Protein AF-A0A418CBI0-F1 (afdb_monomer_lite)

pLDDT: mean 93.04, std 8.01, range [51.38, 98.81]

Secondary stru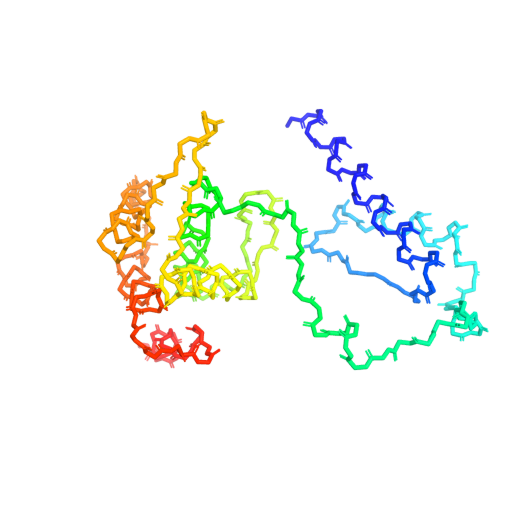cture (DSSP, 8-state):
-HHHHHHHHHHHHHHHHHHHHHT-S----SSGGGHHHHHHHHHHH--SS--TT---------HHHHHPPP-S---BHHHHHHHHHHHHHHHHHHHTT---EEETTEEE-HHHHHHHHHHHHHHHHTT-EEE-TTS-EEE--HHHHHHHHHHHHHHHTT-SS---HHHHHHHHHHHHH-SSPPS-THHHHGGGTS---

Radius of gyration: 20.28 Å; chains: 1; bounding box: 45×48×50 Å

Organism: Aphanomyces astaci (NCBI:txid112090)

InterPro domains:
  IPR001465 Malate synthase, TIM barrel domain [PF01274] (1-68)
  IPR006252 Malate synthase A [PTHR42902] (2-195)
  IPR011076 Malate synthase superfamily [SSF51645] (9-193)
  IPR044856 Malate synthase, C-terminal superfamily [G3DSA:1.20.1220.12] (74-194)
  IPR046363 Malate synthase, N-terminal and TIM-barrel domains [G3DSA:3.20.20.360] (1-72)
  IPR048355 Malate synthase, C-terminal domain [PF20659] (75-193)

Foldseek 3Di:
DVVVVVVVLVVLLVVLLVCLLQFFFADDDPDPVCVVSSCVNCVVRPVDNGRPVPDGPPDDDDPVNVVDDDPDDAAAPVLLLVLLLQLLVCLFCVLVVHQWDQDPNDTDGQVSNVVSLVVLQVLQLVQHWHAYPVGDTDTRYLVVSLVSLVVSLVVPVPDPDDIDSVVSSVLSSCCNDPPDHDPGSVVVSVVSPVDDD

Sequence (197 aa):
DPALNDRVMAAVREDKLREVRAGHDGTWVAHPGLVSVAMDVFDAHMPTPHQIAKKGEDVSVQGEDLLKVPTGGRITVQGLEENVDVALVYTEAWLRGIGCIPLHNKMEDAATAEISRSQVWQWLHHGRSAEYEHGEKKAITKPWVLEILDAAVARHVTTTSPHKFELAAEIVGKSLTSDSFEDFLTLPCYPHITSFA

Structure (mmCIF, N/CA/C/O backbone):
data_AF-A0A418CBI0-F1
#
_entry.id   AF-A0A418CBI0-F1
#
loop_
_atom_site.group_PDB
_atom_site.id
_atom_site.type_symbol
_atom_site.label_atom_id
_atom_site.label_alt_id
_atom_site.label_comp_id
_atom_site.label_asym_id
_atom_site.label_entity_id
_atom_site.label_seq_id
_atom_site.pdbx_PDB_ins_code
_atom_site.Cartn_x
_atom_site.Cartn_y
_atom_site.Cartn_z
_atom_site.occupancy
_atom_site.B_iso_or_equiv
_atom_site.auth_seq_id
_atom_site.auth_comp_id
_atom_site.auth_asym_id
_atom_site.auth_atom_id
_atom_site.pdbx_PDB_model_num
ATOM 1 N N . ASP A 1 1 ? 21.184 5.907 8.163 1.00 75.94 1 ASP A N 1
ATOM 2 C CA . ASP A 1 1 ? 21.989 4.725 8.520 1.00 75.94 1 ASP A CA 1
ATOM 3 C C . ASP A 1 1 ? 22.623 4.168 7.243 1.00 75.94 1 ASP A C 1
ATOM 5 O O . ASP A 1 1 ? 21.869 3.816 6.338 1.00 75.94 1 ASP A O 1
ATOM 9 N N . PRO A 1 2 ? 23.965 4.146 7.127 1.00 81.31 2 PRO A N 1
ATOM 10 C CA . PRO A 1 2 ? 24.667 3.620 5.953 1.00 81.31 2 PRO A CA 1
ATOM 11 C C . PRO A 1 2 ? 24.331 2.158 5.629 1.00 81.31 2 PRO A C 1
ATOM 13 O O . PRO A 1 2 ? 24.096 1.837 4.470 1.00 81.31 2 PRO A O 1
ATOM 16 N N . ALA A 1 3 ? 24.220 1.286 6.637 1.00 84.06 3 ALA A N 1
ATOM 17 C CA . ALA A 1 3 ? 23.971 -0.139 6.414 1.00 84.06 3 ALA A CA 1
ATOM 18 C C . ALA A 1 3 ? 22.546 -0.398 5.903 1.00 84.06 3 ALA A C 1
ATOM 20 O O . ALA A 1 3 ? 22.327 -1.257 5.047 1.00 84.06 3 ALA A O 1
ATOM 21 N N . LEU A 1 4 ? 21.571 0.366 6.406 1.00 79.81 4 LEU A N 1
ATOM 22 C CA . LEU A 1 4 ? 20.203 0.346 5.889 1.00 79.81 4 LEU A CA 1
ATOM 23 C C . LEU A 1 4 ? 20.157 0.834 4.437 1.00 79.81 4 LEU A C 1
ATOM 25 O O . LEU A 1 4 ? 19.523 0.198 3.598 1.00 79.81 4 LEU A O 1
ATOM 29 N N . ASN A 1 5 ? 20.861 1.928 4.136 1.00 81.50 5 ASN A N 1
ATOM 30 C CA . ASN A 1 5 ? 20.925 2.473 2.785 1.00 81.50 5 ASN A CA 1
ATOM 31 C C . ASN A 1 5 ? 21.539 1.467 1.802 1.00 81.50 5 ASN A C 1
ATOM 33 O O . ASN A 1 5 ? 20.967 1.230 0.744 1.00 81.50 5 ASN A O 1
ATOM 37 N N . ASP A 1 6 ? 22.639 0.810 2.168 1.00 86.12 6 ASP A N 1
ATOM 38 C CA . ASP A 1 6 ? 23.288 -0.184 1.308 1.00 86.12 6 ASP A CA 1
ATOM 39 C C . ASP A 1 6 ? 22.377 -1.381 1.013 1.00 86.12 6 ASP A C 1
ATOM 41 O O . ASP A 1 6 ? 22.300 -1.831 -0.131 1.00 86.12 6 ASP A O 1
ATOM 45 N N . ARG A 1 7 ? 21.624 -1.861 2.014 1.00 85.62 7 ARG A N 1
ATOM 46 C CA . ARG A 1 7 ? 20.634 -2.937 1.828 1.00 85.62 7 ARG A CA 1
ATOM 47 C C . ARG A 1 7 ? 19.507 -2.528 0.884 1.00 85.62 7 ARG A C 1
ATOM 49 O O . ARG A 1 7 ? 19.175 -3.291 -0.018 1.00 85.62 7 ARG A O 1
ATOM 56 N N . VAL A 1 8 ? 18.945 -1.330 1.063 1.00 85.12 8 VAL A N 1
ATOM 57 C CA . VAL A 1 8 ? 17.892 -0.802 0.179 1.00 85.12 8 VAL A CA 1
ATOM 58 C C . VAL A 1 8 ? 18.422 -0.663 -1.247 1.00 85.12 8 VAL A C 1
ATOM 60 O O . VAL A 1 8 ? 17.785 -1.120 -2.191 1.00 85.12 8 VAL A O 1
ATOM 63 N N . MET A 1 9 ? 19.621 -0.105 -1.415 1.00 88.00 9 MET A N 1
ATOM 64 C CA . MET A 1 9 ? 20.235 0.071 -2.731 1.00 88.00 9 MET A CA 1
ATOM 65 C C . MET A 1 9 ? 20.577 -1.264 -3.403 1.00 88.00 9 MET A C 1
ATOM 67 O O . MET A 1 9 ? 20.501 -1.368 -4.626 1.00 88.00 9 MET A O 1
ATOM 71 N N . ALA A 1 10 ? 20.960 -2.290 -2.640 1.00 90.81 10 ALA A N 1
ATOM 72 C CA . ALA A 1 10 ? 21.163 -3.638 -3.166 1.00 90.81 10 ALA A CA 1
ATOM 73 C C . ALA A 1 10 ? 19.846 -4.257 -3.659 1.00 90.81 10 ALA A C 1
ATOM 75 O O . ALA A 1 10 ? 19.805 -4.753 -4.784 1.00 90.81 10 ALA A O 1
ATOM 76 N N . ALA A 1 11 ? 18.769 -4.152 -2.873 1.00 89.44 11 ALA A N 1
ATOM 77 C CA . ALA A 1 11 ? 17.447 -4.641 -3.265 1.00 89.44 11 ALA A CA 1
ATOM 78 C C . ALA A 1 11 ?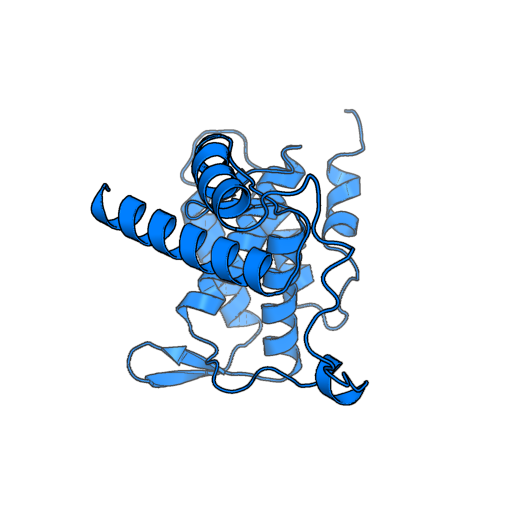 16.929 -3.940 -4.533 1.00 89.44 11 ALA A C 1
ATOM 80 O O . ALA A 1 11 ? 16.500 -4.604 -5.473 1.00 89.44 11 ALA A O 1
ATOM 81 N N . VAL A 1 12 ? 17.071 -2.609 -4.616 1.00 92.25 12 VAL A N 1
ATOM 82 C CA . VAL A 1 12 ? 16.703 -1.839 -5.818 1.00 92.25 12 VAL A CA 1
ATOM 83 C C . VAL A 1 12 ? 17.460 -2.345 -7.046 1.00 92.25 12 VAL A C 1
ATOM 85 O O . VAL A 1 12 ? 16.843 -2.579 -8.083 1.00 92.25 12 VAL A O 1
ATOM 88 N N . ARG A 1 13 ? 18.783 -2.549 -6.948 1.00 94.88 13 ARG A N 1
ATOM 89 C CA . ARG A 1 13 ? 19.584 -3.083 -8.065 1.00 94.88 13 ARG A CA 1
ATOM 90 C C . ARG A 1 13 ? 19.114 -4.463 -8.501 1.00 94.88 13 ARG A C 1
ATOM 92 O O . ARG A 1 13 ? 19.032 -4.711 -9.699 1.00 94.88 13 ARG A O 1
ATOM 99 N N . GLU A 1 14 ? 18.825 -5.347 -7.551 1.00 96.06 14 GLU A N 1
ATOM 100 C CA . GLU A 1 14 ? 18.358 -6.700 -7.848 1.00 96.06 14 GLU A CA 1
ATOM 101 C C . GLU A 1 14 ? 17.014 -6.687 -8.587 1.00 96.06 14 GLU A C 1
ATOM 103 O O . GLU A 1 14 ? 16.867 -7.376 -9.598 1.00 96.06 14 GLU A O 1
ATOM 108 N N . ASP A 1 15 ? 16.064 -5.861 -8.145 1.00 95.94 15 ASP A N 1
ATOM 109 C CA . ASP A 1 15 ? 14.765 -5.737 -8.808 1.00 95.94 15 ASP A CA 1
ATOM 110 C C . ASP A 1 15 ? 14.907 -5.147 -10.218 1.00 95.94 15 ASP A C 1
ATOM 112 O O . ASP A 1 15 ? 14.370 -5.711 -11.173 1.00 95.94 15 ASP A O 1
ATOM 116 N N . LYS A 1 16 ? 15.716 -4.091 -10.398 1.00 97.12 16 LYS A N 1
ATOM 117 C CA . LYS A 1 16 ? 15.962 -3.504 -11.732 1.00 97.12 16 LYS A CA 1
ATOM 118 C C . LYS A 1 16 ? 16.646 -4.499 -12.668 1.00 97.12 16 LYS A C 1
ATOM 120 O O . LYS A 1 16 ? 16.329 -4.570 -13.854 1.00 97.12 16 LYS A O 1
ATOM 125 N N . LEU A 1 17 ? 17.556 -5.310 -12.127 1.00 97.06 17 LEU A N 1
ATOM 126 C CA . LEU A 1 17 ? 18.232 -6.365 -12.872 1.00 97.06 17 LEU A CA 1
ATOM 127 C C . LEU A 1 17 ? 17.254 -7.465 -13.299 1.00 97.06 17 LEU A C 1
ATOM 129 O O . LEU A 1 17 ? 17.362 -7.990 -14.409 1.00 97.06 17 LEU A O 1
ATOM 133 N N . ARG A 1 18 ? 16.296 -7.815 -12.434 1.00 96.12 18 ARG A N 1
ATOM 134 C CA . ARG A 1 18 ? 15.227 -8.768 -12.753 1.00 96.12 18 ARG A CA 1
ATOM 135 C C . ARG A 1 18 ? 14.364 -8.246 -13.901 1.00 96.12 18 ARG A C 1
ATOM 137 O O . ARG A 1 18 ? 14.140 -8.982 -14.857 1.00 96.12 18 ARG A O 1
ATOM 144 N N . GLU A 1 19 ? 13.961 -6.978 -13.849 1.00 96.00 19 GLU A N 1
ATOM 145 C CA . GLU A 1 19 ? 13.145 -6.326 -14.881 1.00 96.00 19 GLU A CA 1
ATOM 146 C C . GLU A 1 19 ? 13.845 -6.290 -16.251 1.00 96.00 19 GLU A C 1
ATOM 148 O O . GLU A 1 19 ? 13.307 -6.781 -17.248 1.00 96.00 19 GLU A O 1
ATOM 153 N N . VAL A 1 20 ? 15.076 -5.769 -16.322 1.00 95.81 20 VAL A N 1
ATOM 154 C CA . VAL A 1 20 ? 15.802 -5.668 -17.602 1.00 95.81 20 VAL A CA 1
ATOM 155 C C . VAL A 1 20 ? 16.093 -7.052 -18.195 1.00 95.81 20 VAL A C 1
ATOM 157 O O . VAL A 1 20 ? 16.020 -7.250 -19.410 1.00 95.81 20 VAL A O 1
ATOM 160 N N . ARG A 1 21 ? 16.351 -8.062 -17.352 1.00 93.38 21 ARG A N 1
ATOM 161 C CA . ARG A 1 21 ? 16.522 -9.451 -17.806 1.00 93.38 21 ARG A CA 1
ATOM 162 C C . ARG A 1 21 ? 15.222 -10.054 -18.321 1.00 93.38 21 ARG A C 1
ATOM 164 O O . ARG A 1 21 ? 15.281 -10.736 -19.343 1.00 93.38 21 ARG A O 1
ATOM 171 N N . ALA A 1 22 ? 14.091 -9.748 -17.689 1.00 91.88 22 ALA A N 1
ATOM 172 C CA . ALA A 1 22 ? 12.766 -10.181 -18.129 1.00 91.88 22 ALA A CA 1
ATOM 173 C C . ALA A 1 22 ? 12.327 -9.549 -19.462 1.00 91.88 22 ALA A C 1
ATOM 175 O O . ALA A 1 22 ? 11.457 -10.097 -20.131 1.00 91.88 22 ALA A O 1
ATOM 176 N N . GLY A 1 23 ? 12.960 -8.450 -19.888 1.00 92.75 23 GLY A N 1
ATOM 177 C CA . GLY A 1 23 ? 12.692 -7.822 -21.184 1.00 92.75 23 GLY A CA 1
ATOM 178 C C . GLY A 1 23 ? 12.035 -6.445 -21.110 1.00 92.75 23 GLY A C 1
ATOM 179 O O . GLY A 1 23 ? 11.602 -5.944 -22.139 1.00 92.75 23 GLY A O 1
ATOM 180 N N . HIS A 1 24 ? 11.954 -5.819 -19.933 1.00 95.25 24 HIS A N 1
ATOM 181 C CA . HIS A 1 24 ? 11.384 -4.475 -19.803 1.00 95.25 24 HIS A CA 1
ATOM 182 C C . HIS A 1 24 ? 12.264 -3.403 -20.462 1.00 95.25 24 HIS A C 1
ATOM 184 O O . HIS A 1 24 ? 13.457 -3.333 -20.192 1.00 95.25 24 HIS A O 1
ATOM 190 N N . ASP A 1 25 ? 11.686 -2.516 -21.274 1.00 96.44 25 ASP A N 1
ATOM 191 C CA . ASP A 1 25 ? 12.422 -1.448 -21.980 1.00 96.44 25 ASP A CA 1
ATOM 192 C C . ASP A 1 25 ? 12.851 -0.268 -21.085 1.00 96.44 25 ASP A C 1
ATOM 194 O O . ASP A 1 25 ? 13.553 0.639 -21.525 1.00 96.44 25 ASP A O 1
ATOM 198 N N . GLY A 1 26 ? 12.408 -0.252 -19.831 1.00 96.56 26 GLY A N 1
ATOM 199 C CA . GLY A 1 26 ? 12.710 0.787 -18.855 1.00 96.56 26 GLY A CA 1
ATOM 200 C C . GLY A 1 26 ? 12.139 0.441 -17.483 1.00 96.56 26 GLY A C 1
ATOM 201 O O . GLY A 1 26 ? 11.511 -0.603 -17.305 1.00 96.56 26 GLY A O 1
ATOM 202 N N . THR A 1 27 ? 12.343 1.330 -16.512 1.00 97.75 27 THR A N 1
ATOM 203 C CA . THR A 1 27 ? 11.861 1.159 -15.135 1.00 97.75 27 THR A CA 1
ATOM 204 C C . THR A 1 27 ? 11.501 2.494 -14.487 1.00 97.75 27 THR A C 1
ATOM 206 O O . THR A 1 27 ? 11.904 3.556 -14.963 1.00 97.75 27 THR A O 1
ATOM 209 N N . TRP A 1 28 ? 10.748 2.452 -13.387 1.00 96.94 28 TRP A N 1
ATOM 210 C CA . TRP A 1 28 ? 10.370 3.628 -12.602 1.00 96.94 28 TRP A CA 1
ATOM 211 C C . TRP A 1 28 ? 11.192 3.773 -11.320 1.00 96.94 28 TRP A C 1
ATOM 213 O O . TRP A 1 28 ? 11.570 2.794 -10.666 1.00 96.94 28 TRP A O 1
ATOM 223 N N . VAL A 1 29 ? 11.419 5.031 -10.938 1.00 93.94 29 VAL A N 1
ATOM 224 C CA . VAL A 1 29 ? 11.971 5.445 -9.645 1.00 93.94 29 VAL A CA 1
ATOM 225 C C . VAL A 1 29 ? 11.165 6.623 -9.103 1.00 93.94 29 VAL A C 1
ATOM 227 O O . VAL A 1 29 ? 10.757 7.495 -9.865 1.00 93.94 29 VAL A O 1
ATOM 230 N N . ALA A 1 30 ? 10.963 6.669 -7.786 1.00 89.25 30 ALA A N 1
ATOM 231 C CA . ALA A 1 30 ? 10.194 7.730 -7.125 1.00 89.25 30 ALA A CA 1
ATOM 232 C C . ALA A 1 30 ? 11.072 8.828 -6.486 1.00 89.25 30 ALA A C 1
ATOM 234 O O . ALA A 1 30 ? 10.559 9.798 -5.936 1.00 89.25 30 ALA A O 1
ATOM 235 N N . HIS A 1 31 ? 12.403 8.685 -6.542 1.00 88.62 31 HIS A N 1
ATOM 236 C CA . HIS A 1 31 ? 13.351 9.648 -5.981 1.00 88.62 31 HIS A CA 1
ATOM 237 C C . HIS A 1 31 ? 14.558 9.844 -6.918 1.00 88.62 31 HIS A C 1
ATOM 239 O O . HIS A 1 31 ? 15.128 8.845 -7.369 1.00 88.62 31 HIS A O 1
ATOM 245 N N . PRO A 1 32 ? 15.022 11.089 -7.168 1.00 90.31 32 PRO A N 1
ATOM 246 C CA . PRO A 1 32 ? 16.151 11.362 -8.067 1.00 90.31 32 PRO A CA 1
ATOM 247 C C . PRO A 1 32 ? 17.439 10.607 -7.714 1.00 90.31 32 PRO A C 1
ATOM 249 O O . PRO A 1 32 ? 18.184 10.193 -8.596 1.00 90.31 32 PRO A O 1
ATOM 252 N N . GLY A 1 33 ? 17.680 10.363 -6.423 1.00 89.00 33 GLY A N 1
ATOM 253 C CA . GLY A 1 33 ? 18.845 9.608 -5.945 1.00 89.00 33 GLY A CA 1
ATOM 254 C C . GLY A 1 33 ? 18.893 8.135 -6.380 1.00 89.00 33 GLY A C 1
ATOM 255 O O . GLY A 1 33 ? 19.926 7.501 -6.209 1.00 89.00 33 GLY A O 1
ATOM 256 N N . LEU A 1 34 ? 17.807 7.591 -6.941 1.00 91.75 34 LEU A N 1
ATOM 257 C CA . LEU A 1 34 ? 17.761 6.228 -7.482 1.00 91.75 34 LEU A CA 1
ATOM 258 C C . LEU A 1 34 ? 17.979 6.180 -9.002 1.00 91.75 34 LEU A C 1
ATOM 260 O O . LEU A 1 34 ? 18.104 5.090 -9.557 1.00 91.75 34 LEU A O 1
ATOM 264 N N . VAL A 1 35 ? 18.037 7.336 -9.679 1.00 95.56 35 VAL A N 1
ATOM 265 C CA . VAL A 1 35 ? 18.165 7.408 -11.143 1.00 95.56 35 VAL A CA 1
ATOM 266 C C . VAL A 1 35 ? 19.463 6.764 -11.612 1.00 95.56 35 VAL A C 1
ATOM 268 O O . VAL A 1 35 ? 19.414 5.910 -12.488 1.00 95.56 35 VAL A O 1
ATOM 271 N N . SER A 1 36 ? 20.605 7.115 -11.012 1.00 95.88 36 SER A N 1
ATOM 272 C CA . SER A 1 36 ? 21.900 6.536 -11.401 1.00 95.88 36 SER A CA 1
ATOM 273 C C . SER A 1 36 ? 21.923 5.022 -11.216 1.00 95.88 36 SER A C 1
ATOM 275 O O . SER A 1 36 ? 22.365 4.307 -12.099 1.00 95.88 36 SER A O 1
ATOM 277 N N . VAL A 1 37 ? 21.358 4.519 -10.116 1.00 94.50 37 VAL A N 1
ATOM 278 C CA . VAL A 1 37 ? 21.287 3.080 -9.836 1.00 94.50 37 VAL A CA 1
ATOM 279 C C . VAL A 1 37 ? 20.474 2.335 -10.897 1.00 94.50 37 VAL A C 1
ATOM 281 O O . VAL A 1 37 ? 20.888 1.269 -11.345 1.00 94.50 37 VAL A O 1
ATOM 284 N N . ALA A 1 38 ? 19.322 2.879 -11.295 1.00 96.62 38 ALA A N 1
ATOM 285 C CA . ALA A 1 38 ? 18.501 2.291 -12.348 1.00 96.62 38 ALA A CA 1
ATOM 286 C C . ALA A 1 38 ? 19.189 2.381 -13.721 1.00 96.62 38 ALA A C 1
ATOM 288 O O . ALA A 1 38 ? 19.225 1.387 -14.444 1.00 96.62 38 ALA A O 1
ATOM 289 N N . MET A 1 39 ? 19.774 3.539 -14.044 1.00 97.12 39 MET A N 1
ATOM 290 C CA . MET A 1 39 ? 20.520 3.768 -15.284 1.00 97.12 39 MET A CA 1
ATOM 291 C C . MET A 1 39 ? 21.698 2.806 -15.424 1.00 97.12 39 MET A C 1
ATOM 293 O O . MET A 1 39 ? 21.776 2.120 -16.432 1.00 97.12 39 MET A O 1
ATOM 297 N N . ASP A 1 40 ? 22.543 2.668 -14.398 1.00 97.12 40 ASP A N 1
ATOM 298 C CA . ASP A 1 40 ? 23.712 1.779 -14.423 1.00 97.12 40 ASP A CA 1
ATOM 299 C C . ASP A 1 40 ? 23.320 0.329 -14.763 1.00 97.12 40 ASP A C 1
ATOM 301 O O . ASP A 1 40 ? 24.014 -0.362 -15.509 1.00 97.12 40 ASP A O 1
ATOM 305 N N . VAL A 1 41 ? 22.188 -0.145 -14.225 1.00 97.81 41 VAL A N 1
ATOM 306 C CA . VAL A 1 41 ? 21.676 -1.498 -14.485 1.00 97.81 41 VAL A CA 1
ATOM 307 C C . VAL A 1 41 ? 21.139 -1.627 -15.912 1.00 97.81 41 VAL A C 1
ATOM 309 O O . VAL A 1 41 ? 21.429 -2.619 -16.584 1.00 97.81 41 VAL A O 1
ATOM 312 N N . PHE A 1 42 ? 20.362 -0.652 -16.387 1.00 97.81 42 PHE A N 1
ATOM 313 C CA . PHE A 1 42 ? 19.779 -0.701 -17.727 1.00 97.81 42 PHE A CA 1
ATOM 314 C C . PHE A 1 42 ? 20.828 -0.473 -18.822 1.00 97.81 42 PHE A C 1
ATOM 316 O O . PHE A 1 42 ? 20.849 -1.245 -19.772 1.00 97.81 42 PHE A O 1
ATOM 323 N N . ASP A 1 43 ? 21.766 0.460 -18.659 1.00 97.44 43 ASP A N 1
ATOM 324 C CA . ASP A 1 43 ? 22.868 0.687 -19.606 1.00 97.44 43 ASP A CA 1
ATOM 325 C C . ASP A 1 43 ? 23.748 -0.565 -19.762 1.00 97.44 43 ASP A C 1
ATOM 327 O O . ASP A 1 43 ? 24.181 -0.904 -20.865 1.00 97.44 43 ASP A O 1
ATOM 331 N N . ALA A 1 44 ? 23.980 -1.300 -18.668 1.00 97.31 44 ALA A N 1
ATOM 332 C CA . ALA A 1 44 ? 24.779 -2.524 -18.689 1.00 97.31 44 ALA A CA 1
ATOM 333 C C . ALA A 1 44 ? 24.073 -3.715 -19.365 1.00 97.31 44 ALA A C 1
ATOM 335 O O . ALA A 1 44 ? 24.741 -4.603 -19.901 1.00 97.31 44 ALA A O 1
ATOM 336 N N . HIS A 1 45 ? 22.738 -3.775 -19.316 1.00 96.44 45 HIS A N 1
ATOM 337 C CA . HIS A 1 45 ? 21.965 -4.958 -19.720 1.00 96.44 45 HIS A CA 1
ATOM 338 C C . HIS A 1 45 ? 21.002 -4.732 -20.898 1.00 96.44 45 HIS A C 1
ATOM 340 O O . HIS A 1 45 ? 20.480 -5.707 -21.442 1.00 96.44 45 HIS A O 1
ATOM 346 N N . MET A 1 46 ? 20.809 -3.486 -21.331 1.00 96.25 46 MET A N 1
ATOM 347 C CA . MET A 1 46 ? 19.994 -3.062 -22.470 1.00 96.25 46 MET A CA 1
ATOM 348 C C . MET A 1 46 ? 20.797 -2.059 -23.328 1.00 96.25 46 MET A C 1
ATOM 350 O O . MET A 1 46 ? 20.555 -0.858 -23.276 1.00 96.25 46 MET A O 1
ATOM 354 N N . PRO A 1 47 ? 21.770 -2.527 -24.136 1.00 94.75 47 PRO A N 1
ATOM 355 C CA . PRO A 1 47 ? 22.668 -1.651 -24.904 1.00 94.75 47 PRO A CA 1
ATOM 356 C C . PRO A 1 47 ? 21.989 -0.950 -26.093 1.00 94.75 47 PRO A C 1
ATOM 358 O O . PRO A 1 47 ? 22.581 -0.092 -26.747 1.00 94.75 47 PRO A O 1
ATOM 361 N N . THR A 1 48 ? 20.770 -1.358 -26.431 1.00 95.56 48 THR A N 1
ATOM 362 C CA . THR A 1 48 ? 19.929 -0.740 -27.456 1.00 95.56 48 THR A CA 1
ATOM 363 C C . THR A 1 48 ? 18.970 0.267 -26.811 1.00 95.56 48 THR A C 1
ATOM 365 O O . THR A 1 48 ? 18.676 0.139 -25.628 1.00 95.56 48 THR A O 1
ATOM 368 N N . PRO A 1 49 ? 18.400 1.230 -27.563 1.00 96.50 49 PRO A N 1
ATOM 369 C CA . PRO A 1 49 ? 17.465 2.219 -27.000 1.00 96.50 49 PRO A CA 1
ATOM 370 C C . PRO A 1 49 ? 16.236 1.621 -26.295 1.00 96.50 49 PRO A C 1
ATOM 372 O O . PRO A 1 49 ? 15.596 2.287 -25.491 1.00 96.50 49 PRO A O 1
ATOM 375 N N . HIS A 1 50 ? 15.893 0.384 -26.648 1.00 96.06 50 HIS A N 1
ATOM 376 C CA . HIS A 1 50 ? 14.854 -0.450 -26.056 1.00 96.06 50 HIS A CA 1
ATOM 377 C C . HIS A 1 50 ? 15.146 -1.917 -26.424 1.00 96.06 50 HIS A C 1
ATOM 379 O O . HIS A 1 50 ? 15.944 -2.185 -27.331 1.00 96.06 50 HIS A O 1
ATOM 385 N N . GLN A 1 51 ? 14.478 -2.879 -25.796 1.00 94.50 51 GLN A N 1
ATOM 386 C CA . GLN A 1 51 ? 14.595 -4.314 -26.067 1.00 94.50 51 GLN A CA 1
ATOM 387 C C . GLN A 1 51 ? 13.312 -4.960 -26.622 1.00 94.50 51 GLN A C 1
ATOM 389 O O . GLN A 1 51 ? 13.222 -6.176 -26.636 1.00 94.50 51 GLN A O 1
ATOM 394 N N . ILE A 1 52 ? 12.388 -4.193 -27.214 1.00 93.56 52 ILE A N 1
ATOM 395 C CA . ILE A 1 52 ? 11.199 -4.685 -27.962 1.00 93.56 52 ILE A CA 1
ATOM 396 C C . ILE A 1 52 ? 11.474 -5.900 -28.883 1.00 93.56 52 ILE A C 1
ATOM 398 O O . ILE A 1 52 ? 10.625 -6.776 -29.040 1.00 93.56 52 ILE A O 1
ATOM 402 N N . ALA A 1 53 ? 12.652 -5.973 -29.521 1.00 89.88 53 ALA A N 1
ATOM 403 C CA . ALA A 1 53 ? 13.020 -7.095 -30.395 1.00 89.88 53 ALA A CA 1
ATOM 404 C C . ALA A 1 53 ? 13.330 -8.400 -29.634 1.00 89.88 53 ALA A C 1
ATOM 406 O O . ALA A 1 53 ? 13.256 -9.488 -30.213 1.00 89.88 53 ALA A O 1
ATOM 407 N N . LYS A 1 54 ? 13.672 -8.301 -28.346 1.00 84.50 54 LYS A N 1
ATOM 408 C CA . LYS A 1 54 ? 13.834 -9.425 -27.429 1.00 84.50 54 LYS A CA 1
ATOM 409 C C . LYS A 1 54 ? 12.448 -9.962 -27.104 1.00 84.50 54 LYS A C 1
ATOM 411 O O . LYS A 1 54 ? 11.781 -9.540 -26.165 1.00 84.50 54 LYS A O 1
ATOM 416 N N . LYS A 1 55 ? 12.016 -10.923 -27.909 1.00 72.38 55 LYS A N 1
ATOM 417 C CA . LYS A 1 55 ? 10.893 -11.778 -27.545 1.00 72.38 55 LYS A CA 1
ATOM 418 C C . LYS A 1 55 ? 11.333 -12.542 -26.297 1.00 72.38 55 LYS A C 1
ATOM 420 O O . LYS A 1 55 ? 12.411 -13.136 -26.312 1.00 72.38 55 LYS A O 1
ATOM 425 N N . GLY A 1 56 ? 10.568 -12.428 -25.212 1.00 69.69 56 GLY A N 1
ATOM 426 C CA . GLY A 1 56 ? 10.828 -13.176 -23.984 1.00 69.69 56 GLY A CA 1
ATOM 427 C C . GLY A 1 56 ? 10.869 -14.683 -24.245 1.00 69.69 56 GLY A C 1
ATOM 428 O O . GLY A 1 56 ? 10.650 -15.145 -25.369 1.00 69.69 56 GLY A O 1
ATOM 429 N N . GLU A 1 57 ? 11.136 -15.462 -23.201 1.00 73.81 57 GLU A N 1
ATOM 430 C CA . GLU A 1 57 ? 10.885 -16.902 -23.277 1.00 73.81 57 GLU A CA 1
ATOM 431 C C . GLU A 1 57 ? 9.438 -17.141 -23.735 1.00 73.81 57 GLU A C 1
ATOM 433 O O . GLU A 1 57 ? 8.556 -16.319 -23.471 1.00 73.81 57 GLU A O 1
ATOM 438 N N . ASP A 1 58 ? 9.200 -18.237 -24.458 1.00 72.38 58 ASP A N 1
ATOM 439 C CA . ASP A 1 58 ? 7.865 -18.608 -24.936 1.00 72.38 58 ASP A CA 1
ATOM 440 C C . ASP A 1 58 ? 7.026 -19.091 -23.739 1.00 72.38 58 ASP A C 1
ATOM 442 O O . ASP A 1 58 ? 6.829 -20.283 -23.504 1.00 72.38 58 ASP A O 1
ATOM 446 N N . VAL A 1 59 ? 6.642 -18.141 -22.883 1.00 82.00 59 VAL A N 1
ATOM 447 C CA . VAL A 1 59 ? 5.866 -18.375 -21.671 1.00 82.00 59 VAL A CA 1
ATOM 448 C C . VAL A 1 59 ? 4.397 -18.304 -22.053 1.00 82.00 59 VAL A C 1
ATOM 450 O O . VAL A 1 59 ? 3.863 -17.246 -22.386 1.00 82.00 59 VAL A O 1
ATOM 453 N N . SER A 1 60 ? 3.723 -19.447 -21.985 1.00 88.81 60 SER A N 1
ATOM 454 C CA . SER A 1 60 ? 2.277 -19.513 -22.162 1.00 88.81 60 SER A CA 1
ATOM 455 C C . SER A 1 60 ? 1.588 -19.133 -20.852 1.00 88.81 60 SER A C 1
ATOM 457 O O . SER A 1 60 ? 1.379 -19.983 -19.994 1.00 88.81 60 SER A O 1
ATOM 459 N N . VAL A 1 61 ? 1.269 -17.847 -20.686 1.00 92.00 61 VAL A N 1
ATOM 460 C CA . VAL A 1 61 ? 0.510 -17.348 -19.528 1.00 92.00 61 VAL A CA 1
ATOM 461 C C . VAL A 1 61 ? -0.978 -17.610 -19.746 1.00 92.00 61 VAL A C 1
ATOM 463 O O . VAL A 1 61 ? -1.561 -17.135 -20.722 1.00 92.00 61 VAL A O 1
ATOM 466 N N . GLN A 1 62 ? -1.597 -18.353 -18.834 1.00 94.50 62 GLN A N 1
ATOM 467 C CA . GLN A 1 62 ? -3.024 -18.657 -18.842 1.00 94.50 62 GLN A CA 1
ATOM 468 C C . GLN A 1 62 ? -3.797 -17.712 -17.916 1.00 94.50 62 GLN A C 1
ATOM 470 O O . GLN A 1 62 ? -3.245 -17.085 -17.013 1.00 94.50 62 GLN A O 1
ATOM 475 N N . GLY A 1 63 ? -5.117 -17.625 -18.105 1.00 95.75 63 GLY A N 1
ATOM 476 C CA . GLY A 1 63 ? -5.969 -16.797 -17.241 1.00 95.75 63 GLY A CA 1
ATOM 477 C C . GLY A 1 63 ? -5.908 -17.205 -15.762 1.00 95.75 63 GLY A C 1
ATOM 478 O O . GLY A 1 63 ? -5.994 -16.352 -14.884 1.00 95.75 63 GLY A O 1
ATOM 479 N N . GLU A 1 64 ? -5.702 -18.492 -15.480 1.00 96.00 64 GLU A N 1
ATOM 480 C CA . GLU A 1 64 ? -5.544 -19.004 -14.115 1.00 96.00 64 GLU A CA 1
ATOM 481 C C . GLU A 1 64 ? -4.247 -18.543 -13.438 1.00 96.00 64 GLU A C 1
ATOM 483 O O . GLU A 1 64 ? -4.250 -18.313 -12.227 1.00 96.00 64 GLU A O 1
ATOM 488 N N . ASP A 1 65 ? -3.173 -18.324 -14.203 1.00 94.44 65 ASP A N 1
ATOM 489 C CA . ASP A 1 65 ? -1.905 -17.822 -13.666 1.00 94.44 65 ASP A CA 1
ATOM 490 C C . ASP A 1 65 ? -2.073 -16.404 -13.110 1.00 94.44 65 ASP A C 1
ATOM 492 O O . ASP A 1 65 ? -1.528 -16.076 -12.056 1.00 94.44 65 ASP A O 1
ATOM 496 N N . LEU A 1 66 ? -2.890 -15.582 -13.779 1.00 95.88 66 LEU A N 1
ATOM 497 C CA . LEU A 1 66 ? -3.180 -14.198 -13.390 1.00 95.88 66 LEU A CA 1
ATOM 498 C C . LEU A 1 66 ? -4.119 -14.091 -12.176 1.00 95.88 66 LEU A C 1
ATOM 500 O O . LEU A 1 66 ? -4.133 -13.064 -11.502 1.00 95.88 66 LEU A O 1
ATOM 504 N N . LEU A 1 67 ? -4.910 -15.134 -11.899 1.00 96.69 67 LEU A N 1
ATOM 505 C CA . LEU A 1 67 ? -5.880 -15.180 -10.794 1.00 96.69 67 LEU A CA 1
ATOM 506 C C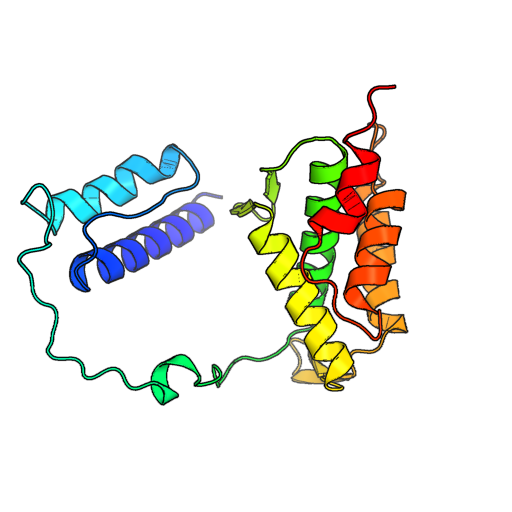 . LEU A 1 67 ? -5.358 -15.936 -9.565 1.00 96.69 67 LEU A C 1
ATOM 508 O O . LEU A 1 67 ? -6.048 -16.027 -8.545 1.00 96.69 67 LEU A O 1
ATOM 512 N N . LYS A 1 68 ? -4.153 -16.505 -9.647 1.00 95.56 68 LYS A N 1
ATOM 513 C CA . LYS A 1 68 ? -3.567 -17.289 -8.566 1.00 95.56 68 LYS A CA 1
ATOM 514 C C . LYS A 1 68 ? -3.283 -16.406 -7.350 1.00 95.56 68 LYS A C 1
ATOM 516 O O . LYS A 1 68 ? -2.437 -15.517 -7.386 1.00 95.56 68 LYS A O 1
ATOM 521 N N . VAL A 1 69 ? -3.954 -16.702 -6.237 1.00 94.19 69 VAL A N 1
ATOM 522 C CA . VAL A 1 69 ? -3.727 -16.010 -4.960 1.00 94.19 69 VAL A CA 1
ATOM 523 C C . VAL A 1 69 ? -2.307 -16.310 -4.452 1.00 94.19 69 VAL A C 1
ATOM 525 O O . VAL A 1 69 ? -1.932 -17.486 -4.379 1.00 94.19 69 VAL A O 1
ATOM 528 N N . PRO A 1 70 ? -1.516 -15.293 -4.057 1.00 92.12 70 PRO A N 1
ATOM 529 C CA . PRO A 1 70 ? -0.203 -15.507 -3.459 1.00 92.12 70 PRO A CA 1
ATOM 530 C C . PRO A 1 70 ? -0.287 -16.359 -2.185 1.00 9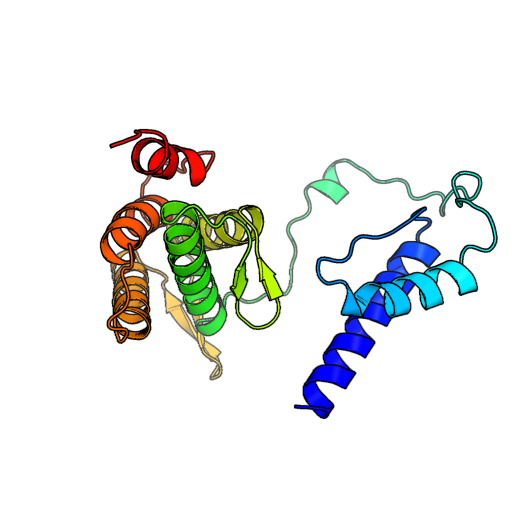2.12 70 PRO A C 1
ATOM 532 O O . PRO A 1 70 ? -1.071 -16.080 -1.278 1.00 92.12 70 PRO A O 1
ATOM 535 N N . THR A 1 71 ? 0.543 -17.397 -2.094 1.00 89.50 71 THR A N 1
ATOM 536 C CA . THR A 1 71 ? 0.594 -18.313 -0.942 1.00 89.50 71 THR A CA 1
ATOM 537 C C . THR A 1 71 ? 1.891 -18.157 -0.153 1.00 89.50 71 THR A C 1
ATOM 539 O O . THR A 1 71 ? 2.919 -17.801 -0.718 1.00 89.50 71 THR A O 1
ATOM 542 N N . GLY A 1 72 ? 1.871 -18.498 1.139 1.00 82.19 72 GLY A N 1
ATOM 543 C CA . GLY A 1 72 ? 3.067 -18.506 1.998 1.00 82.19 72 GLY A CA 1
ATOM 544 C C . GLY A 1 72 ? 3.300 -17.216 2.790 1.00 82.19 72 GLY A C 1
ATOM 545 O O . GLY A 1 72 ? 4.163 -17.188 3.663 1.00 82.19 72 GLY A O 1
ATOM 546 N N . GLY A 1 73 ? 2.504 -16.173 2.542 1.00 87.81 73 GLY A N 1
ATOM 547 C CA . GLY A 1 73 ? 2.468 -14.973 3.376 1.00 87.81 73 GLY A CA 1
ATOM 548 C C . GLY A 1 73 ? 1.728 -15.196 4.700 1.00 87.81 73 GLY A C 1
ATOM 549 O O . GLY A 1 73 ? 0.833 -16.039 4.801 1.00 87.81 73 GLY A O 1
ATOM 550 N N . ARG A 1 74 ? 2.088 -14.406 5.716 1.00 93.88 74 ARG A N 1
ATOM 551 C CA . ARG A 1 74 ? 1.373 -14.313 6.997 1.00 93.88 74 ARG A CA 1
ATOM 552 C C . ARG A 1 74 ? 0.807 -12.907 7.142 1.00 93.88 74 ARG A C 1
ATOM 554 O O . ARG A 1 74 ? 1.476 -11.943 6.785 1.00 93.88 74 ARG A O 1
ATOM 561 N N . ILE A 1 75 ? -0.391 -12.798 7.706 1.00 97.56 75 ILE A N 1
ATOM 562 C CA . ILE A 1 75 ? -0.904 -11.516 8.193 1.00 97.56 75 ILE A CA 1
ATOM 563 C C . ILE A 1 75 ? -0.276 -11.321 9.568 1.00 97.56 75 ILE A C 1
ATOM 565 O O . ILE A 1 75 ? -0.546 -12.116 10.465 1.00 97.56 75 ILE A O 1
ATOM 569 N N . THR A 1 76 ? 0.595 -10.331 9.728 1.00 98.38 76 THR A N 1
ATOM 570 C CA . THR A 1 76 ? 1.253 -10.048 11.010 1.00 98.38 76 THR A CA 1
ATOM 571 C C . THR A 1 76 ? 0.571 -8.887 11.719 1.00 98.38 76 THR A C 1
ATOM 573 O O . THR A 1 76 ? -0.069 -8.053 11.079 1.00 98.38 76 THR A O 1
ATOM 576 N N . VAL A 1 77 ? 0.712 -8.812 13.044 1.00 98.44 77 VAL A N 1
ATOM 577 C CA . VAL A 1 77 ? 0.215 -7.655 13.810 1.00 98.44 77 VAL A CA 1
ATOM 578 C C . VAL A 1 77 ? 0.899 -6.369 13.356 1.00 98.44 77 VAL A C 1
ATOM 580 O O . VAL A 1 77 ? 0.220 -5.387 13.086 1.00 98.44 77 VAL A O 1
ATOM 583 N N . GLN A 1 78 ? 2.216 -6.413 13.146 1.00 97.62 78 GLN A N 1
ATOM 584 C CA . GLN A 1 78 ? 2.969 -5.281 12.609 1.00 97.62 78 GLN A CA 1
ATOM 585 C C . GLN A 1 78 ? 2.447 -4.834 11.234 1.00 97.62 78 GLN A C 1
ATOM 587 O O . GLN A 1 78 ? 2.280 -3.644 11.008 1.00 97.62 78 GLN A O 1
ATOM 592 N N . GLY A 1 79 ? 2.151 -5.769 10.323 1.00 97.88 79 GLY A N 1
ATOM 593 C CA . GLY A 1 79 ? 1.620 -5.434 8.998 1.00 97.88 79 GLY A CA 1
ATOM 594 C C . GLY A 1 79 ? 0.203 -4.857 9.051 1.00 97.88 79 GLY A C 1
ATOM 595 O O . GLY A 1 79 ? -0.145 -3.996 8.248 1.00 97.88 79 GLY A O 1
ATOM 596 N N . LEU A 1 80 ? -0.612 -5.292 10.017 1.00 98.56 80 LEU A N 1
ATOM 597 C CA . LEU A 1 80 ? -1.913 -4.684 10.289 1.00 98.56 80 LEU A CA 1
ATOM 598 C C . LEU A 1 80 ? -1.766 -3.240 10.782 1.00 98.56 80 LEU A C 1
ATOM 600 O O . LEU A 1 80 ? -2.430 -2.353 10.253 1.00 98.56 80 LEU A O 1
ATOM 604 N N . GLU A 1 81 ? -0.893 -3.007 11.760 1.00 98.25 81 GLU A N 1
ATOM 605 C CA . GLU A 1 81 ? -0.620 -1.672 12.297 1.00 98.25 81 GLU A CA 1
ATOM 606 C C . GLU A 1 81 ? -0.039 -0.736 11.232 1.00 98.25 81 GLU A C 1
ATOM 608 O O . GLU A 1 81 ? -0.489 0.403 11.118 1.00 98.25 81 GLU A O 1
ATOM 613 N N . GLU A 1 82 ? 0.893 -1.226 10.411 1.00 97.75 82 GLU A N 1
ATOM 614 C CA . GLU A 1 82 ? 1.491 -0.467 9.310 1.00 97.75 82 GLU A CA 1
ATOM 615 C C . GLU A 1 82 ? 0.450 -0.086 8.253 1.00 97.75 82 GLU A C 1
ATOM 617 O O . GLU A 1 82 ? 0.388 1.077 7.867 1.00 97.75 82 GLU A O 1
ATOM 622 N N . ASN A 1 83 ? -0.422 -1.009 7.834 1.00 98.56 83 ASN A N 1
ATOM 623 C CA . ASN A 1 83 ? -1.483 -0.686 6.876 1.00 98.56 83 ASN A CA 1
ATOM 624 C C . ASN A 1 83 ? -2.450 0.383 7.421 1.00 98.56 83 ASN A C 1
ATOM 626 O O . ASN A 1 83 ? -2.860 1.280 6.684 1.00 98.56 83 ASN A O 1
ATOM 630 N N . VAL A 1 84 ? -2.825 0.309 8.703 1.00 98.62 84 VAL A N 1
ATOM 631 C CA . VAL A 1 84 ? -3.700 1.324 9.316 1.00 98.62 84 VAL A CA 1
ATOM 632 C C . VAL A 1 84 ? -2.992 2.680 9.399 1.00 98.62 84 VAL A C 1
ATOM 634 O O . VAL A 1 84 ? -3.594 3.698 9.056 1.00 98.62 84 VAL A O 1
ATOM 637 N N . ASP A 1 85 ? -1.717 2.703 9.799 1.00 97.62 85 ASP A N 1
ATOM 638 C CA . ASP A 1 85 ? -0.918 3.931 9.888 1.00 97.62 85 ASP A CA 1
ATOM 639 C C . ASP A 1 85 ? -0.719 4.579 8.508 1.00 97.62 85 ASP A C 1
ATOM 641 O O . ASP A 1 85 ? -0.982 5.768 8.345 1.00 97.62 85 ASP A O 1
ATOM 645 N N . VAL A 1 86 ? -0.374 3.790 7.484 1.00 97.88 86 VAL A N 1
ATOM 646 C CA . VAL A 1 86 ? -0.210 4.265 6.102 1.00 97.88 86 VAL A CA 1
ATOM 647 C C . VAL A 1 86 ? -1.506 4.843 5.547 1.00 97.88 86 VAL A C 1
ATOM 649 O O . VAL A 1 86 ? -1.493 5.946 4.996 1.00 97.88 86 VAL A O 1
ATOM 652 N N . ALA A 1 87 ? -2.634 4.146 5.723 1.00 98.19 87 ALA A N 1
ATOM 653 C CA . ALA A 1 87 ? -3.930 4.653 5.285 1.00 98.19 87 ALA A CA 1
ATOM 654 C C . ALA A 1 87 ? -4.271 5.987 5.974 1.00 98.19 87 ALA A C 1
ATOM 656 O O . ALA A 1 87 ? -4.714 6.921 5.304 1.00 98.19 87 ALA A O 1
ATOM 657 N N . LEU A 1 88 ? -4.020 6.110 7.282 1.00 98.12 88 LEU A N 1
ATOM 658 C CA . LEU A 1 88 ? -4.258 7.337 8.046 1.00 98.12 88 LEU A CA 1
ATOM 659 C C . LEU A 1 88 ? -3.363 8.495 7.587 1.00 98.12 88 LEU A C 1
ATOM 661 O O . LEU A 1 88 ? -3.871 9.559 7.230 1.00 98.12 88 LEU A O 1
ATOM 665 N N . VAL A 1 89 ? -2.043 8.302 7.607 1.00 96.94 89 VAL A N 1
ATOM 666 C CA . VAL A 1 89 ? -1.058 9.365 7.353 1.00 96.94 89 VAL A CA 1
ATOM 667 C C . VAL A 1 89 ? -1.141 9.858 5.913 1.00 96.94 89 VAL A C 1
ATOM 669 O O . VAL A 1 89 ? -1.099 11.066 5.674 1.00 96.94 89 VAL A O 1
ATOM 672 N N . TYR A 1 90 ? -1.323 8.949 4.951 1.00 97.88 90 TYR A N 1
ATOM 673 C CA . TYR A 1 90 ? -1.520 9.348 3.562 1.00 97.88 90 TYR A CA 1
ATOM 674 C C . TYR A 1 90 ? -2.818 10.143 3.381 1.00 97.88 90 TYR A C 1
ATOM 676 O O . TYR A 1 90 ? -2.801 11.209 2.766 1.00 97.88 90 TYR A O 1
ATOM 684 N N . THR A 1 91 ? -3.934 9.670 3.951 1.00 97.94 91 THR A N 1
ATOM 685 C CA . THR A 1 91 ? -5.225 10.374 3.861 1.00 97.94 91 THR A CA 1
ATOM 686 C C . THR A 1 91 ? -5.134 11.773 4.463 1.00 97.94 91 THR A C 1
ATOM 688 O O . THR A 1 91 ? -5.630 12.733 3.878 1.00 97.94 91 THR A O 1
ATOM 691 N N . GLU A 1 92 ? -4.458 11.919 5.602 1.00 96.88 92 GLU A N 1
ATOM 692 C CA . GLU A 1 92 ? -4.228 13.218 6.233 1.00 96.88 92 GLU A CA 1
ATOM 693 C C . GLU A 1 92 ? -3.463 14.176 5.314 1.00 96.88 92 GLU A C 1
ATOM 695 O O . GLU A 1 92 ? -3.906 15.308 5.090 1.00 96.88 92 GLU A O 1
ATOM 700 N N . ALA A 1 93 ? -2.356 13.714 4.727 1.00 95.38 93 ALA A N 1
ATOM 701 C CA . ALA A 1 93 ? -1.559 14.523 3.816 1.00 95.38 93 ALA A CA 1
ATOM 702 C C . ALA A 1 93 ? -2.344 14.915 2.562 1.00 95.38 93 ALA A C 1
ATOM 704 O O . ALA A 1 93 ? -2.320 16.080 2.150 1.00 95.38 93 ALA A O 1
ATOM 705 N N . TRP A 1 94 ? -3.101 13.971 2.005 1.00 96.31 94 TRP A N 1
ATOM 706 C CA . TRP A 1 94 ? -3.957 14.202 0.852 1.00 96.31 94 TRP A CA 1
ATOM 707 C C . TRP A 1 94 ? -5.020 15.261 1.154 1.00 96.31 94 TRP A C 1
ATOM 709 O O . TRP A 1 94 ? -5.212 16.191 0.372 1.00 96.31 94 TRP A O 1
ATOM 719 N N . LEU A 1 95 ? -5.647 15.205 2.336 1.00 96.00 95 LEU A N 1
ATOM 720 C CA . LEU A 1 95 ? -6.616 16.205 2.792 1.00 96.00 95 LEU A CA 1
ATOM 721 C C . LEU A 1 95 ? -5.986 17.591 3.001 1.00 96.00 95 LEU A C 1
ATOM 723 O O . LEU A 1 95 ? -6.697 18.600 2.970 1.00 96.00 95 LEU A O 1
ATOM 727 N N . ARG A 1 96 ? -4.668 17.679 3.206 1.00 94.38 96 ARG A N 1
ATOM 728 C CA . ARG A 1 96 ? -3.906 18.941 3.199 1.00 94.38 96 ARG A CA 1
ATOM 729 C C . ARG A 1 96 ? -3.429 19.365 1.804 1.00 94.38 96 ARG A C 1
ATOM 731 O O . ARG A 1 96 ? -2.741 20.375 1.689 1.00 94.38 96 ARG A O 1
ATOM 738 N N . GLY A 1 97 ? -3.800 18.634 0.754 1.00 93.25 97 GLY A N 1
ATOM 739 C CA . GLY A 1 97 ? -3.430 18.921 -0.632 1.00 93.25 97 GLY A CA 1
ATOM 740 C C . GLY A 1 97 ? -2.074 18.350 -1.055 1.00 93.25 97 GLY A C 1
ATOM 741 O O . GLY A 1 97 ? -1.522 18.787 -2.062 1.00 93.25 97 GLY A O 1
ATOM 742 N N . ILE A 1 98 ? -1.519 17.392 -0.305 1.00 93.62 98 ILE A N 1
ATOM 743 C CA . ILE A 1 98 ? -0.232 16.751 -0.601 1.00 93.62 98 ILE A CA 1
ATOM 744 C C . ILE A 1 98 ? -0.475 15.286 -0.977 1.00 93.62 98 ILE A C 1
ATOM 746 O O . ILE A 1 98 ? -0.680 14.441 -0.115 1.00 93.62 98 ILE A O 1
ATOM 750 N N . GLY A 1 99 ? -0.439 14.980 -2.275 1.00 93.69 99 GLY A N 1
ATOM 751 C CA . GLY A 1 99 ? -0.707 13.628 -2.793 1.00 93.69 99 GLY A CA 1
ATOM 752 C C . GLY A 1 99 ? 0.509 12.699 -2.885 1.00 93.69 99 GLY A C 1
ATOM 753 O O . GLY A 1 99 ? 0.360 11.564 -3.330 1.00 93.69 99 GLY A O 1
ATOM 754 N N . CYS A 1 100 ? 1.698 13.173 -2.512 1.00 92.50 100 CYS A N 1
ATOM 755 C CA . CYS A 1 100 ? 2.951 12.425 -2.584 1.00 92.50 100 CYS A CA 1
ATOM 756 C C . CYS A 1 100 ? 3.774 12.739 -1.334 1.00 92.50 100 CYS A C 1
ATOM 758 O O . CYS A 1 100 ? 4.141 13.901 -1.124 1.00 92.50 100 CYS A O 1
ATOM 760 N N . ILE A 1 101 ? 4.001 11.738 -0.481 1.00 92.25 101 ILE A N 1
ATOM 761 C CA . ILE A 1 101 ? 4.653 11.937 0.819 1.00 92.25 101 ILE A CA 1
ATOM 762 C C . ILE A 1 101 ? 5.752 10.915 1.097 1.00 92.25 101 ILE A C 1
ATOM 764 O O . ILE A 1 101 ? 5.611 9.744 0.750 1.00 92.25 101 ILE A O 1
ATOM 768 N N . PRO A 1 102 ? 6.831 11.317 1.788 1.00 90.12 102 PRO A N 1
ATOM 769 C CA . PRO A 1 102 ? 7.746 10.358 2.373 1.00 90.12 102 PRO A CA 1
ATOM 770 C C . PRO A 1 102 ? 7.091 9.690 3.590 1.00 90.12 102 PRO A C 1
ATOM 772 O O . PRO A 1 102 ? 6.743 10.366 4.557 1.00 90.12 102 PRO A O 1
ATOM 775 N N . LEU A 1 103 ? 6.969 8.365 3.572 1.00 87.94 103 LEU A N 1
ATOM 776 C CA . LEU A 1 103 ? 6.465 7.567 4.689 1.00 87.94 103 LEU A CA 1
ATOM 777 C C . LEU A 1 103 ? 7.251 6.255 4.785 1.00 87.94 103 LEU A C 1
ATOM 779 O O . LEU A 1 103 ? 7.514 5.604 3.782 1.00 87.94 103 LEU A O 1
ATOM 783 N N . HIS A 1 104 ? 7.720 5.902 5.985 1.00 83.75 104 HIS A N 1
ATOM 784 C CA . HIS A 1 104 ? 8.554 4.709 6.230 1.00 83.75 104 HIS A CA 1
ATOM 785 C C . HIS A 1 104 ? 9.768 4.571 5.281 1.00 83.75 104 HIS A C 1
ATOM 787 O O . HIS A 1 104 ? 10.166 3.469 4.904 1.00 83.75 104 HIS A O 1
ATOM 793 N N . ASN A 1 105 ? 10.399 5.699 4.924 1.00 81.94 105 ASN A N 1
ATOM 794 C CA . ASN A 1 105 ? 11.512 5.806 3.962 1.00 81.94 105 ASN A CA 1
ATOM 795 C C . ASN A 1 105 ? 11.154 5.469 2.501 1.00 81.94 105 ASN A C 1
ATOM 797 O O . ASN A 1 105 ? 12.051 5.286 1.676 1.00 81.94 105 ASN A O 1
ATOM 801 N N . LYS A 1 106 ? 9.866 5.411 2.171 1.00 84.06 106 LYS A N 1
ATOM 802 C CA . LYS A 1 106 ? 9.339 5.264 0.813 1.00 84.06 106 LYS A CA 1
ATOM 803 C C . LYS A 1 106 ? 8.624 6.546 0.408 1.00 84.06 106 LYS A C 1
ATOM 805 O O . LYS A 1 106 ? 8.231 7.334 1.263 1.00 84.06 106 LYS A O 1
ATOM 810 N N . MET A 1 107 ? 8.501 6.774 -0.894 1.00 89.69 107 MET A N 1
ATOM 811 C CA . MET A 1 107 ? 7.666 7.847 -1.424 1.00 89.69 107 MET A CA 1
ATOM 812 C C . MET A 1 107 ? 6.317 7.234 -1.781 1.00 89.69 107 MET A C 1
ATOM 814 O O . MET A 1 107 ? 6.253 6.439 -2.715 1.00 89.69 107 MET A O 1
ATOM 818 N N . GLU A 1 108 ? 5.290 7.561 -1.008 1.00 92.62 108 GLU A N 1
ATOM 819 C CA . GLU A 1 108 ? 3.973 6.944 -1.111 1.00 92.62 108 GLU A CA 1
ATOM 820 C C . GLU A 1 108 ? 2.988 7.846 -1.857 1.00 92.62 108 GLU A C 1
ATOM 822 O O . GLU A 1 108 ? 2.982 9.074 -1.697 1.00 92.62 108 GLU A O 1
ATOM 827 N N . ASP A 1 109 ? 2.132 7.207 -2.652 1.00 95.88 109 ASP A N 1
ATOM 828 C CA . ASP A 1 109 ? 1.009 7.809 -3.362 1.00 95.88 109 ASP A CA 1
ATOM 829 C C . ASP A 1 109 ? -0.323 7.162 -2.930 1.00 95.88 109 ASP A C 1
ATOM 831 O O . ASP A 1 109 ? -0.394 6.394 -1.965 1.00 95.88 109 ASP A O 1
ATOM 835 N N . ALA A 1 110 ? -1.407 7.492 -3.636 1.00 96.62 110 ALA A N 1
ATOM 836 C CA . ALA A 1 110 ? -2.738 7.017 -3.280 1.00 96.62 110 ALA A CA 1
ATOM 837 C C . ALA A 1 110 ? -2.852 5.494 -3.356 1.00 96.62 110 ALA A C 1
ATOM 839 O O . ALA A 1 110 ? -3.562 4.910 -2.541 1.00 96.62 110 ALA A O 1
ATOM 840 N N . ALA A 1 111 ? -2.137 4.836 -4.272 1.00 97.06 111 ALA A N 1
ATOM 841 C CA . ALA A 1 111 ? -2.218 3.392 -4.432 1.00 97.06 111 ALA A CA 1
ATOM 842 C C . ALA A 1 111 ? -1.722 2.655 -3.179 1.00 97.06 111 ALA A C 1
ATOM 844 O O . ALA A 1 111 ? -2.283 1.615 -2.825 1.00 97.06 111 ALA A O 1
ATOM 845 N N . THR A 1 112 ? -0.741 3.210 -2.459 1.00 97.00 112 THR A N 1
ATOM 846 C CA . THR A 1 112 ? -0.263 2.644 -1.190 1.00 97.00 112 THR A CA 1
ATOM 847 C C . THR A 1 112 ? -1.341 2.703 -0.107 1.00 97.00 112 THR A C 1
ATOM 849 O O . THR A 1 112 ? -1.572 1.714 0.595 1.00 97.00 112 THR A O 1
ATOM 852 N N . ALA A 1 113 ? -2.061 3.820 0.010 1.00 97.81 113 ALA A N 1
ATOM 853 C CA . ALA A 1 113 ? -3.185 3.927 0.939 1.00 97.81 113 ALA A CA 1
ATOM 854 C C . ALA A 1 113 ? -4.346 3.004 0.534 1.00 97.81 113 ALA A C 1
ATOM 856 O O . ALA A 1 113 ? -4.951 2.361 1.395 1.00 97.81 113 ALA A O 1
ATOM 857 N N . GLU A 1 114 ? -4.612 2.880 -0.770 1.00 98.56 114 GLU A N 1
ATOM 858 C CA . GLU A 1 114 ? -5.643 1.999 -1.321 1.00 98.56 114 GLU A CA 1
ATOM 859 C C . GLU A 1 114 ? -5.372 0.530 -0.989 1.00 98.56 114 GLU A C 1
ATOM 861 O O . GLU A 1 114 ? -6.237 -0.139 -0.418 1.00 98.56 114 GLU A O 1
ATOM 866 N N . ILE A 1 115 ? -4.168 0.014 -1.267 1.00 98.12 115 ILE A N 1
ATOM 867 C CA . ILE A 1 115 ? -3.842 -1.381 -0.936 1.00 98.12 115 ILE A CA 1
ATOM 868 C C . ILE A 1 115 ? -3.833 -1.611 0.577 1.00 98.12 115 ILE A C 1
ATOM 870 O O . ILE A 1 115 ? -4.296 -2.654 1.044 1.00 98.12 115 ILE A O 1
ATOM 874 N N . SER A 1 116 ? -3.382 -0.625 1.354 1.00 98.44 116 SER A N 1
ATOM 875 C CA . SER A 1 116 ? -3.383 -0.686 2.817 1.00 98.44 116 SER A CA 1
ATOM 876 C C . SER A 1 116 ? -4.799 -0.839 3.374 1.00 98.44 116 SER A C 1
ATOM 878 O O . SER A 1 116 ? -5.072 -1.803 4.095 1.00 98.44 116 SER A O 1
ATOM 880 N N . ARG A 1 117 ? -5.739 0.034 2.977 1.00 98.38 117 ARG A N 1
ATOM 881 C CA . ARG A 1 117 ? -7.136 -0.076 3.429 1.00 98.38 117 ARG A CA 1
ATOM 882 C C . ARG A 1 117 ? -7.827 -1.330 2.893 1.00 98.38 117 ARG A C 1
ATOM 884 O O . ARG A 1 117 ? -8.595 -1.955 3.623 1.00 98.38 117 ARG A O 1
ATOM 891 N N . SER A 1 118 ? -7.526 -1.726 1.652 1.00 98.50 118 SER A N 1
ATOM 892 C CA . SER A 1 118 ? -8.134 -2.891 0.994 1.00 98.50 118 SER A CA 1
ATOM 893 C C . SER A 1 118 ? -7.784 -4.179 1.726 1.00 98.50 118 SER A C 1
ATOM 895 O O . SER A 1 118 ? -8.655 -5.015 1.957 1.00 98.50 118 SER A O 1
ATOM 897 N N . GLN A 1 119 ? -6.519 -4.329 2.132 1.00 98.25 119 GLN A N 1
ATOM 898 C CA . GLN A 1 119 ? -6.069 -5.490 2.893 1.00 98.25 119 GLN A CA 1
ATOM 899 C C . GLN A 1 119 ? -6.784 -5.586 4.241 1.00 98.25 119 GLN A C 1
ATOM 901 O O . GLN A 1 119 ? -7.332 -6.637 4.564 1.00 98.25 119 GLN A O 1
ATOM 906 N N . VAL A 1 120 ? -6.841 -4.493 5.007 1.00 98.62 120 VAL A N 1
ATOM 907 C CA . VAL A 1 120 ? -7.510 -4.483 6.319 1.00 98.62 120 VAL A CA 1
ATOM 908 C C . VAL A 1 120 ? -9.005 -4.772 6.184 1.00 98.62 120 VAL A C 1
ATOM 910 O O . VAL A 1 120 ? -9.529 -5.610 6.922 1.00 98.62 120 VAL A O 1
ATOM 913 N N . TRP A 1 121 ? -9.680 -4.146 5.214 1.00 98.69 121 TRP A N 1
ATOM 914 C CA . TRP A 1 121 ? -11.089 -4.414 4.928 1.00 98.69 121 TRP A CA 1
ATOM 915 C C . TRP A 1 121 ? -11.317 -5.883 4.555 1.00 98.69 121 TRP A C 1
ATOM 917 O O . TRP A 1 121 ? -12.179 -6.542 5.134 1.00 98.69 121 TRP A O 1
ATOM 927 N N . GLN A 1 122 ? -10.499 -6.440 3.654 1.00 98.06 122 GLN A N 1
ATOM 928 C CA . GLN A 1 122 ? -10.591 -7.842 3.238 1.00 98.06 122 GLN A CA 1
ATOM 929 C C . GLN A 1 122 ? -10.367 -8.794 4.423 1.00 98.06 122 GLN A C 1
ATOM 931 O O . GLN A 1 122 ? -11.066 -9.801 4.563 1.00 98.06 122 GLN A O 1
ATOM 936 N N . TRP A 1 123 ? -9.411 -8.487 5.303 1.00 98.25 123 TRP A N 1
ATOM 937 C CA . TRP A 1 123 ? -9.136 -9.293 6.490 1.00 98.25 123 TRP A CA 1
ATOM 938 C C . TRP A 1 123 ? -10.293 -9.281 7.489 1.00 98.25 123 TRP A C 1
ATOM 940 O O . TRP A 1 123 ? -10.617 -10.337 8.033 1.00 98.25 123 TRP A O 1
ATOM 950 N N . LEU A 1 124 ? -10.942 -8.131 7.689 1.00 98.38 124 LEU A N 1
ATOM 951 C CA . LEU A 1 124 ? -12.170 -8.023 8.478 1.00 98.38 124 LEU A CA 1
ATOM 952 C C . LEU A 1 124 ? -13.320 -8.801 7.827 1.00 98.38 124 LEU A C 1
ATOM 954 O O . LEU A 1 124 ? -13.964 -9.612 8.492 1.00 98.38 124 LEU A O 1
ATOM 958 N N . HIS A 1 125 ? -13.542 -8.600 6.527 1.00 97.88 125 HIS A N 1
ATOM 959 C CA . HIS A 1 125 ? -14.634 -9.213 5.771 1.00 97.88 125 HIS A CA 1
ATOM 960 C C . HIS A 1 125 ? -14.562 -10.748 5.774 1.00 97.88 125 HIS A C 1
ATOM 962 O O . HIS A 1 125 ? -15.577 -11.425 5.922 1.00 97.88 125 HIS A O 1
ATOM 968 N N . HIS A 1 126 ? -13.356 -11.311 5.676 1.00 97.19 126 HIS A N 1
ATOM 969 C CA . HIS A 1 126 ? -13.135 -12.760 5.689 1.00 97.19 126 HIS A CA 1
ATOM 970 C C . HIS A 1 126 ? -12.762 -13.331 7.068 1.00 97.19 126 HIS A C 1
ATOM 972 O O . HIS A 1 126 ? -12.311 -14.477 7.141 1.00 97.19 126 HIS A O 1
ATOM 978 N N . GLY A 1 127 ? -12.915 -12.560 8.153 1.00 97.19 127 GLY A N 1
ATOM 979 C CA . GLY A 1 127 ? -12.688 -13.033 9.524 1.00 97.19 127 GLY A CA 1
ATOM 980 C C . GLY A 1 127 ? -11.281 -13.594 9.758 1.00 97.19 127 GLY A C 1
ATOM 981 O O . GLY A 1 127 ? -11.122 -14.681 10.315 1.00 97.19 127 GLY A O 1
ATOM 982 N N . ARG A 1 128 ? -10.251 -12.901 9.262 1.00 97.75 128 ARG A N 1
ATOM 983 C CA . ARG A 1 128 ? -8.850 -13.335 9.355 1.00 97.75 128 ARG A CA 1
ATOM 984 C C . ARG A 1 128 ? -8.245 -13.015 10.724 1.00 97.75 128 ARG A C 1
ATOM 986 O O . ARG A 1 128 ? -8.765 -12.207 11.487 1.00 97.75 128 ARG A O 1
ATOM 993 N N . SER A 1 129 ? -7.103 -13.635 11.010 1.00 98.25 129 SER A N 1
ATOM 994 C CA . SER A 1 129 ? -6.307 -13.375 12.213 1.00 98.25 129 SER A CA 1
ATOM 995 C C . SER A 1 129 ? -4.934 -12.838 11.838 1.00 98.25 129 SER A C 1
ATOM 997 O O . SER A 1 129 ? -4.350 -13.290 10.852 1.00 98.25 129 SER A O 1
ATOM 999 N N . ALA A 1 130 ? -4.420 -11.926 12.656 1.00 98.12 130 ALA A N 1
ATOM 1000 C CA . ALA A 1 130 ? -3.043 -11.467 12.602 1.00 98.12 130 ALA A CA 1
ATOM 1001 C C . ALA A 1 130 ? -2.176 -12.288 13.567 1.00 98.12 130 ALA A C 1
ATOM 1003 O O . ALA A 1 130 ? -2.637 -12.705 14.630 1.00 98.12 130 ALA A O 1
ATOM 1004 N N . GLU A 1 131 ? -0.930 -12.534 13.183 1.00 98.25 131 GLU A N 1
ATOM 1005 C CA . GLU A 1 131 ? 0.059 -13.308 13.928 1.00 98.25 131 GLU A CA 1
ATOM 1006 C C . GLU A 1 131 ? 1.099 -12.374 14.563 1.00 98.25 131 GLU A C 1
ATOM 1008 O O . GLU A 1 131 ? 1.661 -11.502 13.894 1.00 98.25 131 GLU A O 1
ATOM 1013 N N . TYR A 1 132 ? 1.339 -12.537 15.861 1.00 97.62 132 TYR A N 1
ATOM 1014 C CA . TYR A 1 132 ? 2.431 -11.879 16.575 1.00 97.62 132 TYR A CA 1
ATOM 1015 C C . TYR A 1 132 ? 3.773 -12.553 16.256 1.00 97.62 132 TYR A C 1
ATOM 1017 O O . TYR A 1 132 ? 3.815 -13.696 15.804 1.00 97.62 132 TYR A O 1
ATOM 1025 N N . GLU A 1 133 ? 4.894 -11.887 16.543 1.00 95.06 133 GLU A N 1
ATOM 1026 C CA . GLU A 1 133 ? 6.231 -12.457 16.306 1.00 95.06 133 GLU A CA 1
ATOM 1027 C C . GLU A 1 133 ? 6.474 -13.769 17.067 1.00 95.06 133 GLU A C 1
ATOM 1029 O O . GLU A 1 133 ? 7.125 -14.674 16.549 1.00 95.06 133 GLU A O 1
ATOM 1034 N N . HIS A 1 134 ? 5.894 -13.912 18.264 1.00 94.81 134 HIS A N 1
ATOM 1035 C CA . HIS A 1 134 ? 5.947 -15.142 19.060 1.00 94.81 134 HIS A CA 1
ATOM 1036 C C . HIS A 1 134 ? 4.987 -16.245 18.574 1.00 94.81 134 HIS A C 1
ATOM 1038 O O . HIS A 1 134 ? 4.889 -17.291 19.212 1.00 94.81 134 HIS A O 1
ATOM 1044 N N . GLY A 1 135 ? 4.285 -16.032 17.455 1.00 95.56 135 GLY A N 1
ATOM 1045 C CA . GLY A 1 135 ? 3.452 -17.025 16.766 1.00 95.56 135 GLY A CA 1
ATOM 1046 C C . GLY A 1 135 ? 1.994 -17.103 17.229 1.00 95.56 135 GLY A C 1
ATOM 1047 O O . GLY A 1 135 ? 1.196 -17.820 16.621 1.00 95.56 135 GLY A O 1
ATOM 1048 N N . GLU A 1 136 ? 1.611 -16.371 18.279 1.00 97.12 136 GLU A N 1
ATOM 1049 C CA . GLU A 1 136 ? 0.211 -16.274 18.700 1.00 97.12 136 GLU A CA 1
ATOM 1050 C C . GLU A 1 136 ? -0.633 -15.572 17.633 1.00 97.12 136 GLU A C 1
ATOM 1052 O O . GLU A 1 136 ? -0.186 -14.615 17.002 1.00 97.12 136 GLU A O 1
ATOM 1057 N N . LYS A 1 137 ? -1.877 -16.024 17.449 1.00 97.81 137 LYS A N 1
ATOM 1058 C CA . LYS A 1 137 ? -2.818 -15.434 16.494 1.00 97.81 137 LYS A CA 1
ATOM 1059 C C . LYS A 1 137 ? -3.975 -14.762 17.213 1.00 97.81 137 LYS A C 1
ATOM 1061 O O . LYS A 1 137 ? -4.646 -15.394 18.025 1.00 97.81 137 LYS A O 1
ATOM 1066 N N . LYS A 1 138 ? -4.268 -13.522 16.831 1.00 98.19 138 LYS A N 1
ATOM 1067 C CA . LYS A 1 138 ? -5.413 -12.743 17.311 1.00 98.19 138 LYS A CA 1
ATOM 1068 C C . LYS A 1 138 ? -6.359 -12.446 16.155 1.00 98.19 138 LYS A C 1
ATOM 1070 O O . LYS A 1 138 ? -5.928 -12.008 15.089 1.00 98.19 138 LYS A O 1
ATOM 1075 N N . ALA A 1 139 ? -7.648 -12.709 16.356 1.00 98.56 139 ALA A N 1
ATOM 1076 C CA . ALA A 1 139 ? -8.673 -12.401 15.364 1.00 98.56 139 ALA A CA 1
ATOM 1077 C C . ALA A 1 139 ? -8.712 -10.892 15.084 1.00 98.56 139 ALA A C 1
ATOM 1079 O O . ALA A 1 139 ? -8.721 -10.083 16.015 1.00 98.56 139 ALA A O 1
ATOM 1080 N N . ILE A 1 140 ? -8.752 -10.521 13.806 1.00 98.75 140 ILE A N 1
ATOM 1081 C CA . ILE A 1 140 ? -8.882 -9.131 13.373 1.00 98.75 140 ILE A CA 1
ATOM 1082 C C . ILE A 1 140 ? -10.357 -8.757 13.491 1.00 98.75 140 ILE A C 1
ATOM 1084 O O . ILE A 1 140 ? -11.221 -9.384 12.882 1.00 98.75 140 ILE A O 1
ATOM 1088 N N . THR A 1 141 ? -10.657 -7.757 14.317 1.00 98.75 141 THR A N 1
ATOM 1089 C CA . THR A 1 141 ? -12.030 -7.328 14.613 1.00 98.75 141 THR A CA 1
ATOM 1090 C C . THR A 1 141 ? -12.162 -5.824 14.419 1.00 98.75 141 THR A C 1
ATOM 1092 O O . THR A 1 141 ? -11.182 -5.099 14.596 1.00 98.75 141 THR A O 1
ATOM 1095 N N . LYS A 1 142 ? -13.370 -5.340 14.081 1.00 98.62 142 LYS A N 1
ATOM 1096 C CA . LYS A 1 142 ? -13.622 -3.898 13.907 1.00 98.62 142 LYS A CA 1
ATOM 1097 C C . LYS A 1 142 ? -13.164 -3.089 15.140 1.00 98.62 142 LYS A C 1
ATOM 1099 O O . LYS A 1 142 ? -12.434 -2.125 14.937 1.00 98.62 142 LYS A O 1
ATOM 1104 N N . PRO A 1 143 ? -13.469 -3.492 16.397 1.00 98.69 143 PRO A N 1
ATOM 1105 C CA . PRO A 1 143 ? -12.984 -2.774 17.579 1.00 98.69 143 PRO A CA 1
ATOM 1106 C C . PRO A 1 143 ? -11.459 -2.694 17.665 1.00 98.69 143 PRO A C 1
ATOM 1108 O O . PRO A 1 143 ? -10.929 -1.634 17.965 1.00 98.69 143 PRO A O 1
ATOM 1111 N N . TRP A 1 144 ? -10.747 -3.783 17.359 1.00 98.69 144 TRP A N 1
ATOM 1112 C CA . TRP A 1 144 ? -9.285 -3.782 17.432 1.00 98.69 144 TRP A CA 1
ATOM 1113 C C . TRP A 1 144 ? -8.645 -2.934 16.323 1.00 98.69 144 TRP A C 1
ATOM 1115 O O . TRP A 1 144 ? -7.673 -2.234 16.574 1.00 98.69 144 TRP A O 1
ATOM 1125 N N . VAL A 1 145 ? -9.205 -2.939 15.110 1.00 98.81 145 VAL A N 1
ATOM 1126 C CA . VAL A 1 145 ? -8.737 -2.058 14.024 1.00 98.81 145 VAL A CA 1
ATOM 1127 C C . VAL A 1 145 ? -8.944 -0.583 14.375 1.00 98.81 145 VAL A C 1
ATOM 1129 O O . VAL A 1 145 ? -8.056 0.227 14.125 1.00 98.81 145 VAL A O 1
ATOM 1132 N N . LEU A 1 146 ? -10.080 -0.234 14.987 1.00 98.75 146 LEU A N 1
ATOM 1133 C CA . LEU A 1 146 ? -10.341 1.132 15.449 1.00 98.75 146 LEU A CA 1
ATOM 1134 C C . LEU A 1 146 ? -9.425 1.531 16.615 1.00 98.75 146 LEU A C 1
ATOM 1136 O O . LEU A 1 146 ? -8.921 2.643 16.623 1.00 98.75 146 LEU A O 1
ATOM 1140 N N . GLU A 1 147 ? -9.116 0.615 17.535 1.00 98.62 147 GLU A N 1
ATOM 1141 C CA . GLU A 1 147 ? -8.123 0.846 18.595 1.00 98.62 147 GLU A CA 1
ATOM 1142 C C . GLU A 1 147 ? -6.726 1.138 18.016 1.00 98.62 147 GLU A C 1
ATOM 1144 O O . GLU A 1 147 ? -6.046 2.064 18.459 1.00 98.62 147 GLU A O 1
ATOM 1149 N N . ILE A 1 148 ? -6.303 0.386 16.991 1.00 98.62 148 ILE A N 1
ATOM 1150 C CA . ILE A 1 148 ? -5.042 0.636 16.274 1.00 98.62 148 ILE A CA 1
ATOM 1151 C C . ILE A 1 148 ? -5.067 2.015 15.602 1.00 98.62 148 ILE A C 1
ATOM 1153 O O . ILE A 1 148 ? -4.067 2.734 15.649 1.00 98.62 148 ILE A O 1
ATOM 1157 N N . LEU A 1 149 ? -6.195 2.390 14.991 1.00 98.69 149 LEU A N 1
ATOM 1158 C CA . LEU A 1 149 ? -6.378 3.690 14.349 1.00 98.69 149 LEU A CA 1
ATOM 1159 C C . LEU A 1 149 ? -6.294 4.838 15.363 1.00 98.69 149 LEU A C 1
ATOM 1161 O O . LEU A 1 149 ? -5.550 5.788 15.134 1.00 98.69 149 LEU A O 1
ATOM 1165 N N . ASP A 1 150 ? -6.978 4.728 16.500 1.00 98.19 150 ASP A N 1
ATOM 1166 C CA . ASP A 1 150 ? -6.938 5.724 17.577 1.00 98.19 150 ASP A CA 1
ATOM 1167 C C . ASP A 1 150 ? -5.516 5.878 18.134 1.00 98.19 150 ASP A C 1
ATOM 1169 O O . ASP A 1 150 ? -5.021 6.992 18.326 1.00 98.19 150 ASP A O 1
ATOM 1173 N N . ALA A 1 151 ? -4.813 4.757 18.329 1.00 97.12 151 ALA A N 1
ATOM 1174 C CA . ALA A 1 151 ? -3.412 4.771 18.726 1.00 97.12 151 ALA A CA 1
ATOM 1175 C C . ALA A 1 151 ? -2.522 5.439 17.663 1.00 97.12 151 ALA A C 1
ATOM 1177 O O . ALA A 1 151 ? -1.584 6.153 18.020 1.00 97.12 151 ALA A O 1
ATOM 1178 N N . ALA A 1 152 ? -2.803 5.240 16.371 1.00 95.88 152 ALA A N 1
ATOM 1179 C CA . ALA A 1 152 ? -2.090 5.903 15.282 1.00 95.88 152 ALA A CA 1
ATOM 1180 C C . ALA A 1 152 ? -2.318 7.418 15.283 1.00 95.88 152 ALA A C 1
ATOM 1182 O O . ALA A 1 152 ? -1.349 8.176 15.253 1.00 95.88 152 ALA A O 1
ATOM 1183 N N . VAL A 1 153 ? -3.566 7.868 15.429 1.00 96.25 153 VAL A N 1
ATOM 1184 C CA . VAL A 1 153 ? -3.899 9.293 15.585 1.00 96.25 153 VAL A CA 1
ATOM 1185 C C . VAL A 1 153 ? -3.128 9.896 16.758 1.00 96.25 153 VAL A C 1
ATOM 1187 O O . VAL A 1 153 ? -2.449 10.908 16.594 1.00 96.25 153 VAL A O 1
ATOM 1190 N N . ALA A 1 154 ? -3.147 9.243 17.924 1.00 94.56 154 ALA A N 1
ATOM 1191 C CA . ALA A 1 154 ? -2.466 9.736 19.119 1.00 94.56 154 ALA A CA 1
ATOM 1192 C C . ALA A 1 154 ? -0.942 9.884 18.943 1.00 94.56 154 ALA A C 1
ATOM 1194 O O . ALA A 1 154 ? -0.351 10.794 19.526 1.00 94.56 154 ALA A O 1
ATOM 1195 N N . ARG A 1 155 ? -0.293 9.034 18.130 1.00 92.44 155 ARG A N 1
ATOM 1196 C CA . ARG A 1 155 ? 1.143 9.167 17.813 1.00 92.44 155 ARG A CA 1
ATOM 1197 C C . ARG A 1 155 ? 1.440 10.425 16.992 1.00 92.44 155 ARG A C 1
ATOM 1199 O O . ARG A 1 155 ? 2.443 11.094 17.250 1.00 92.44 155 ARG A O 1
ATOM 1206 N N . HIS A 1 156 ? 0.575 10.760 16.035 1.00 90.38 156 HIS A N 1
ATOM 1207 C CA . HIS A 1 156 ? 0.817 11.841 15.069 1.00 90.38 156 HIS A CA 1
ATOM 1208 C C . HIS A 1 156 ? 0.294 13.215 15.519 1.00 90.38 156 HIS A C 1
ATOM 1210 O O . HIS A 1 156 ? 0.896 14.239 15.196 1.00 90.38 156 HIS A O 1
ATOM 1216 N N . VAL A 1 157 ? -0.756 13.263 16.346 1.00 85.38 157 VAL A N 1
ATOM 1217 C CA . VAL A 1 157 ? -1.345 14.508 16.901 1.00 85.38 157 VAL A CA 1
ATOM 1218 C C . VAL A 1 157 ? -0.457 15.162 17.982 1.00 85.38 157 VAL A C 1
ATOM 1220 O O . VAL A 1 157 ? -0.787 16.181 18.579 1.00 85.38 157 VAL A O 1
ATOM 1223 N N . THR A 1 158 ? 0.755 14.652 18.201 1.00 70.94 158 THR A N 1
ATOM 1224 C CA . THR A 1 158 ? 1.747 15.255 19.110 1.00 70.94 158 THR A CA 1
ATOM 1225 C C . THR A 1 158 ? 2.339 16.579 18.600 1.00 70.94 158 THR A C 1
ATOM 1227 O O . THR A 1 158 ? 3.109 17.226 19.313 1.00 70.94 158 THR A O 1
ATOM 1230 N N . THR A 1 159 ? 1.991 17.008 17.382 1.00 62.09 159 THR A N 1
ATOM 1231 C CA . THR A 1 159 ? 2.527 18.223 16.753 1.00 62.09 159 THR A CA 1
ATOM 1232 C C . THR A 1 159 ? 1.609 19.437 16.929 1.00 62.09 159 THR A C 1
ATOM 1234 O O . THR A 1 159 ? 0.392 19.339 16.868 1.00 62.09 159 THR A O 1
ATOM 1237 N N . THR A 1 160 ? 2.198 20.623 17.091 1.00 64.31 160 THR A N 1
ATOM 1238 C CA . THR A 1 160 ? 1.482 21.914 17.164 1.00 64.31 160 THR A CA 1
ATOM 1239 C C . THR A 1 160 ? 1.082 22.479 15.795 1.00 64.31 160 THR A C 1
ATOM 1241 O O . THR A 1 160 ? 0.551 23.587 15.714 1.00 64.31 160 THR A O 1
ATOM 1244 N N . SER A 1 161 ? 1.382 21.766 14.706 1.00 75.62 161 SER A N 1
ATOM 1245 C CA . SER A 1 161 ? 1.139 22.238 13.340 1.00 75.62 161 SER A CA 1
ATOM 1246 C C . SER A 1 161 ? -0.295 21.936 12.900 1.00 75.62 161 SER A C 1
ATOM 1248 O O . SER A 1 161 ? -0.856 20.938 13.343 1.00 75.62 161 SER A O 1
ATOM 1250 N N . PRO A 1 162 ? -0.893 22.743 12.005 1.00 85.56 162 PRO A N 1
ATOM 1251 C CA . PRO A 1 162 ? -2.206 22.432 11.451 1.00 85.56 162 PRO A CA 1
ATOM 1252 C C . PRO A 1 162 ? -2.216 21.050 10.783 1.00 85.56 162 PRO A C 1
ATOM 1254 O O . PRO A 1 162 ? -1.457 20.809 9.843 1.00 85.56 162 PRO A O 1
ATOM 1257 N N . HIS A 1 163 ? -3.093 20.167 11.255 1.00 92.38 163 HIS A N 1
ATOM 1258 C CA . HIS A 1 163 ? -3.283 18.811 10.741 1.00 92.38 163 HIS A CA 1
ATOM 1259 C C . HIS A 1 163 ? -4.762 18.516 10.486 1.00 92.38 163 HIS A C 1
ATOM 1261 O O . HIS A 1 163 ? -5.646 19.262 10.912 1.00 92.38 163 HIS A O 1
ATOM 1267 N N . LYS A 1 164 ? -5.033 17.414 9.783 1.00 95.50 164 LYS A N 1
ATOM 1268 C CA . LYS A 1 164 ? -6.387 16.895 9.532 1.00 95.50 164 LYS A CA 1
ATOM 1269 C C . LYS A 1 164 ? -6.572 15.449 10.017 1.00 95.50 164 LYS A C 1
ATOM 1271 O O . LYS A 1 164 ? -7.426 14.745 9.485 1.00 95.50 164 LYS A O 1
ATOM 1276 N N . PHE A 1 165 ? -5.785 14.995 11.000 1.00 96.69 165 PHE A N 1
ATOM 1277 C CA . PHE A 1 165 ? -5.811 13.605 11.484 1.00 96.69 165 PHE A CA 1
ATOM 1278 C C . PHE A 1 165 ? -7.182 13.146 11.980 1.00 96.69 165 PHE A C 1
ATOM 1280 O O . PHE A 1 165 ? -7.556 12.010 11.716 1.00 96.69 165 PHE A O 1
ATOM 1287 N N . GLU A 1 166 ? -7.960 14.010 12.628 1.00 95.62 166 GLU A N 1
ATOM 1288 C CA . GLU A 1 166 ? -9.309 13.680 13.095 1.00 95.62 166 GLU A CA 1
ATOM 1289 C C . GLU A 1 166 ? -10.246 13.377 11.917 1.00 95.62 166 GLU A C 1
ATOM 1291 O O . GLU A 1 166 ? -10.943 12.363 11.911 1.00 95.62 166 GLU A O 1
ATOM 1296 N N . LEU A 1 167 ? -10.213 14.221 10.880 1.00 97.06 167 LEU A N 1
ATOM 1297 C CA . LEU A 1 167 ? -10.991 14.013 9.657 1.00 97.06 167 LEU A CA 1
ATOM 1298 C C . LEU A 1 167 ? -10.495 12.786 8.879 1.00 97.06 167 LEU A C 1
ATOM 1300 O O . LEU A 1 167 ? -11.295 12.001 8.373 1.00 97.06 167 LEU A O 1
ATOM 1304 N N . ALA A 1 168 ? -9.176 12.606 8.795 1.00 97.88 168 ALA A N 1
ATOM 1305 C CA . ALA A 1 168 ? -8.572 11.445 8.156 1.00 97.88 168 ALA A CA 1
ATOM 1306 C C . ALA A 1 168 ? -8.988 10.149 8.861 1.00 97.88 168 ALA A C 1
ATOM 1308 O O . ALA A 1 168 ? -9.364 9.193 8.191 1.00 97.88 168 ALA A O 1
ATOM 1309 N N . ALA A 1 169 ? -8.996 10.126 10.196 1.00 98.12 169 ALA A N 1
ATOM 1310 C CA . ALA A 1 169 ? -9.427 8.979 10.984 1.00 98.12 169 ALA A CA 1
ATOM 1311 C C . ALA A 1 169 ? -10.915 8.668 10.791 1.00 98.12 169 ALA A C 1
ATOM 1313 O O . ALA A 1 169 ? -11.276 7.499 10.682 1.00 98.12 169 ALA A O 1
ATOM 1314 N N . GLU A 1 170 ? -11.778 9.682 10.676 1.00 98.12 170 GLU A N 1
ATOM 1315 C CA . GLU A 1 170 ? -13.193 9.462 10.366 1.00 98.12 170 GLU A CA 1
ATOM 1316 C C . GLU A 1 170 ? -13.371 8.766 9.005 1.00 98.12 170 GLU A C 1
ATOM 1318 O O . GLU A 1 170 ? -14.093 7.769 8.899 1.00 98.12 170 GLU A O 1
ATOM 1323 N N . ILE A 1 171 ? -12.702 9.275 7.966 1.00 98.12 171 ILE A N 1
ATOM 1324 C CA . ILE A 1 171 ? -12.781 8.724 6.607 1.00 98.12 171 ILE A CA 1
ATOM 1325 C C . ILE A 1 171 ? -12.177 7.316 6.566 1.00 98.12 171 ILE A C 1
ATOM 1327 O O . ILE A 1 171 ? -12.819 6.369 6.106 1.00 98.12 171 ILE A O 1
ATOM 1331 N N . VAL A 1 172 ? -10.963 7.157 7.095 1.00 98.31 172 VAL A N 1
ATOM 1332 C CA . VAL A 1 172 ? -10.242 5.882 7.095 1.00 98.31 172 VAL A CA 1
ATOM 1333 C C . VAL A 1 172 ? -10.995 4.849 7.920 1.00 98.31 172 VAL A C 1
ATOM 1335 O O . VAL A 1 172 ? -11.252 3.761 7.412 1.00 98.31 172 VAL A O 1
ATOM 1338 N N . GLY A 1 173 ? -11.448 5.182 9.128 1.00 98.25 173 GLY A N 1
ATOM 1339 C CA . GLY A 1 173 ? -12.215 4.278 9.984 1.00 98.25 173 GLY A CA 1
ATOM 1340 C C . GLY A 1 173 ? -13.449 3.703 9.283 1.00 98.25 173 GLY A C 1
ATOM 1341 O O . GLY A 1 173 ? -13.675 2.490 9.339 1.00 98.25 173 GLY A O 1
ATOM 1342 N N . LYS A 1 174 ? -14.199 4.531 8.540 1.00 97.62 174 LYS A N 1
ATOM 1343 C CA . LYS A 1 174 ? -15.313 4.066 7.694 1.00 97.62 174 LYS A CA 1
ATOM 1344 C C . LYS A 1 174 ? -14.821 3.161 6.563 1.00 97.62 174 LYS A C 1
ATOM 1346 O O . LYS A 1 174 ? -15.354 2.065 6.401 1.00 97.62 174 LYS A O 1
ATOM 1351 N N . SER A 1 175 ? -13.776 3.568 5.839 1.00 97.38 175 SER A N 1
ATOM 1352 C CA . SER A 1 175 ? -13.225 2.800 4.711 1.00 97.38 175 SER A CA 1
ATOM 1353 C C . SER A 1 175 ? -12.714 1.406 5.108 1.00 97.38 175 SER A C 1
ATOM 1355 O O . SER A 1 175 ? -12.810 0.467 4.321 1.00 97.38 175 SER A O 1
ATOM 1357 N N . LEU A 1 176 ? -12.204 1.258 6.337 1.00 98.00 176 LEU A N 1
ATOM 1358 C CA . LEU A 1 176 ? -11.682 -0.004 6.860 1.00 98.00 176 LEU A CA 1
ATOM 1359 C C . LEU A 1 176 ? -12.800 -0.930 7.355 1.00 98.00 176 LEU A C 1
ATOM 1361 O O . LEU A 1 176 ? -12.666 -2.147 7.268 1.00 98.00 176 LEU A O 1
ATOM 1365 N N . THR A 1 177 ? -13.883 -0.376 7.912 1.00 97.62 177 THR A N 1
ATOM 1366 C CA . THR A 1 177 ? -14.847 -1.144 8.725 1.00 97.62 177 THR A CA 1
ATOM 1367 C C . THR A 1 177 ? -16.263 -1.231 8.153 1.00 97.62 177 THR A C 1
ATOM 1369 O O . THR A 1 177 ? -17.085 -1.968 8.710 1.00 97.62 177 THR A O 1
ATOM 1372 N N . SER A 1 178 ? -16.569 -0.512 7.071 1.00 96.06 178 SER A N 1
ATOM 1373 C CA . SER A 1 178 ? -17.877 -0.566 6.408 1.00 96.06 178 SER A CA 1
ATOM 1374 C C . SER A 1 178 ? -18.172 -1.954 5.829 1.00 96.06 178 SER A C 1
ATOM 1376 O O . SER A 1 178 ? -17.265 -2.688 5.439 1.00 96.06 178 SER A O 1
ATOM 1378 N N . ASP A 1 179 ? -19.451 -2.320 5.753 1.00 93.88 179 ASP A N 1
ATOM 1379 C CA . ASP A 1 179 ? -19.872 -3.598 5.165 1.00 93.88 179 ASP A CA 1
ATOM 1380 C C . ASP A 1 179 ? -19.746 -3.591 3.630 1.00 93.88 179 ASP A C 1
ATOM 1382 O O . ASP A 1 179 ? -19.547 -4.641 3.019 1.00 93.88 179 ASP A O 1
ATOM 1386 N N . SER A 1 180 ? -19.813 -2.408 3.010 1.00 94.06 180 SER A N 1
ATOM 1387 C CA . SER A 1 180 ? -19.499 -2.192 1.597 1.00 94.06 180 SER A CA 1
ATOM 1388 C C . SER A 1 180 ? -18.092 -1.625 1.439 1.00 94.06 180 SER A C 1
ATOM 1390 O O . SER A 1 180 ? -17.697 -0.730 2.187 1.00 94.06 180 SER A O 1
ATOM 1392 N N . PHE A 1 181 ? -17.367 -2.088 0.424 1.00 94.00 181 PHE A N 1
ATOM 1393 C CA . PHE A 1 181 ? -16.068 -1.533 0.066 1.00 94.00 181 PHE A CA 1
ATOM 1394 C C . PHE A 1 181 ? -16.239 -0.410 -0.960 1.00 94.00 181 PHE A C 1
ATOM 1396 O O . PHE A 1 181 ? -16.760 -0.648 -2.045 1.00 94.00 181 PHE A O 1
ATOM 1403 N N . GLU A 1 182 ? -15.832 0.809 -0.611 1.00 93.44 182 GLU A N 1
ATOM 1404 C CA . GLU A 1 182 ? -15.809 1.922 -1.566 1.00 93.44 182 GLU A CA 1
ATOM 1405 C C . GLU A 1 182 ? -14.723 1.702 -2.620 1.00 93.44 182 GLU A C 1
ATOM 1407 O O . GLU A 1 182 ? -13.605 1.308 -2.276 1.00 93.44 182 GLU A O 1
ATOM 1412 N N . ASP A 1 183 ? -15.029 2.016 -3.881 1.00 95.38 183 ASP A N 1
ATOM 1413 C CA . ASP A 1 183 ? -14.113 1.802 -5.007 1.00 95.38 183 ASP A CA 1
ATOM 1414 C C . ASP A 1 183 ? -12.799 2.577 -4.840 1.00 95.38 183 ASP A C 1
ATOM 1416 O O . ASP A 1 183 ? -11.726 2.031 -5.090 1.00 95.38 183 ASP A O 1
ATOM 1420 N N . PHE A 1 184 ? -12.871 3.825 -4.359 1.00 97.69 184 PHE A N 1
ATOM 1421 C CA . PHE A 1 184 ? -11.708 4.699 -4.199 1.00 97.69 184 PHE A CA 1
ATOM 1422 C C . PHE A 1 184 ? -11.783 5.521 -2.911 1.00 97.69 184 PHE A C 1
ATOM 1424 O O . PHE A 1 184 ? -12.749 6.252 -2.693 1.00 97.69 184 PHE A O 1
ATOM 1431 N N . LEU A 1 185 ? -10.705 5.496 -2.124 1.00 96.69 185 LEU A N 1
ATOM 1432 C CA . LEU A 1 185 ? -10.489 6.333 -0.937 1.00 96.69 185 LEU A CA 1
ATOM 1433 C C . LEU A 1 185 ? -10.586 7.827 -1.262 1.00 96.69 185 LEU A C 1
ATOM 1435 O O . LEU A 1 185 ? -10.970 8.637 -0.426 1.00 96.69 185 LEU A O 1
ATOM 1439 N N . THR A 1 186 ? -10.240 8.210 -2.486 1.00 95.88 186 THR A N 1
ATOM 1440 C CA . THR A 1 186 ? -10.260 9.614 -2.906 1.00 95.88 186 THR A CA 1
ATOM 1441 C C . THR A 1 186 ? -11.670 10.201 -2.982 1.00 95.88 186 THR A C 1
ATOM 1443 O O . THR A 1 186 ? -11.813 11.410 -2.812 1.00 95.88 186 THR A O 1
ATOM 1446 N N . LEU A 1 187 ? -12.714 9.385 -3.175 1.00 96.12 187 LEU A N 1
ATOM 1447 C CA . LEU A 1 187 ? -14.103 9.850 -3.270 1.00 96.12 187 LEU A CA 1
ATOM 1448 C C . LEU A 1 187 ? -14.605 10.524 -1.983 1.00 96.12 187 LEU A C 1
ATOM 1450 O O . LEU A 1 187 ? -15.060 11.667 -2.079 1.00 96.12 187 LEU A O 1
ATOM 1454 N N . PRO A 1 188 ? -14.510 9.907 -0.786 1.00 95.12 188 PRO A N 1
ATOM 1455 C CA . PRO A 1 188 ? -14.892 10.578 0.455 1.00 95.12 188 PRO A CA 1
ATOM 1456 C C . PRO A 1 188 ? -13.961 11.740 0.810 1.00 95.12 188 PRO A C 1
ATOM 1458 O O . PRO A 1 188 ? -14.390 12.670 1.486 1.00 95.12 188 PRO A O 1
ATOM 1461 N N . CYS A 1 189 ? -12.708 11.743 0.350 1.00 95.69 189 CYS A N 1
ATOM 1462 C CA . CYS A 1 189 ? -11.790 12.838 0.642 1.00 95.69 189 CYS A CA 1
ATOM 1463 C C . CYS A 1 189 ? -12.049 14.088 -0.225 1.00 95.69 18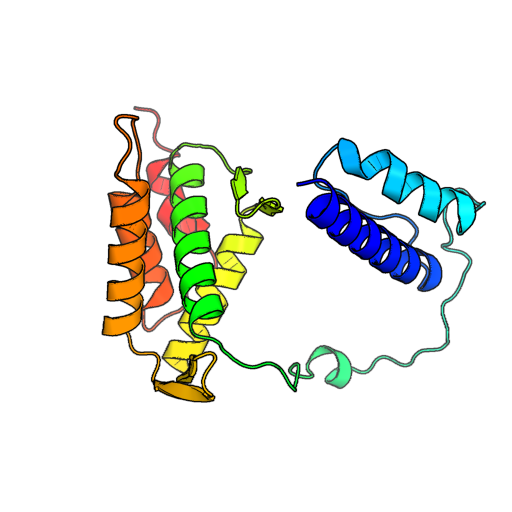9 CYS A C 1
ATOM 1465 O O . CYS A 1 189 ? -11.892 15.210 0.260 1.00 95.69 189 CYS A O 1
ATOM 1467 N N . TYR A 1 190 ? -12.441 13.927 -1.494 1.00 95.38 190 TYR A N 1
ATOM 1468 C CA . TYR A 1 190 ? -12.514 15.015 -2.484 1.00 95.38 190 TYR A CA 1
ATOM 1469 C C . TYR A 1 190 ? -13.374 16.218 -2.062 1.00 95.38 190 TYR A C 1
ATOM 1471 O O . TYR A 1 190 ? -12.881 17.345 -2.173 1.00 95.38 190 TYR A O 1
ATOM 1479 N N . PRO A 1 191 ? -14.574 16.038 -1.469 1.00 94.19 191 PRO A N 1
ATOM 1480 C CA . PRO A 1 191 ? -15.384 17.154 -0.978 1.00 94.19 191 PRO A CA 1
ATOM 1481 C C . PRO A 1 191 ? -14.664 18.075 0.018 1.00 94.19 191 P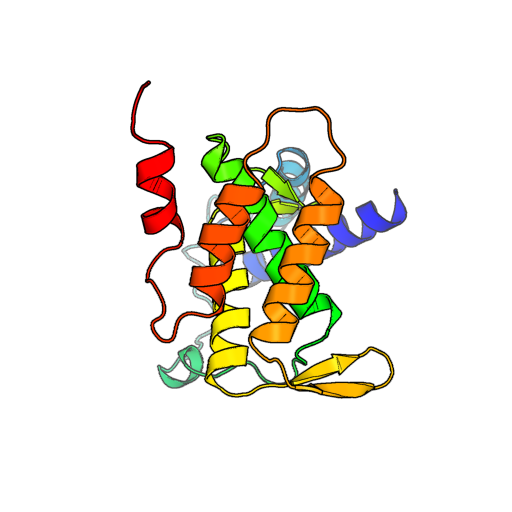RO A C 1
ATOM 1483 O O . PRO A 1 191 ? -15.015 19.246 0.126 1.00 94.19 191 PRO A O 1
ATOM 1486 N N . HIS A 1 192 ? -13.644 17.577 0.725 1.00 92.88 192 HIS A N 1
ATOM 1487 C CA . HIS A 1 192 ? -12.887 18.330 1.730 1.00 92.88 192 HIS A CA 1
ATOM 1488 C C . HIS A 1 192 ? -11.693 19.112 1.166 1.00 92.88 192 HIS A C 1
ATOM 1490 O O . HIS A 1 192 ? -11.010 19.809 1.927 1.00 92.88 192 HIS A O 1
ATOM 1496 N N . ILE A 1 193 ? -11.417 18.982 -0.136 1.00 90.88 193 ILE A N 1
ATOM 1497 C CA . ILE A 1 193 ? -10.307 19.671 -0.810 1.00 90.88 193 ILE A CA 1
ATOM 1498 C C . ILE A 1 193 ? -10.726 20.431 -2.075 1.00 90.88 193 ILE A C 1
ATOM 1500 O O . ILE A 1 193 ? -9.938 21.221 -2.585 1.00 90.88 193 ILE A O 1
ATOM 1504 N N . THR A 1 194 ? -11.945 20.227 -2.586 1.00 84.12 194 THR A N 1
ATOM 1505 C CA . THR A 1 194 ? -12.440 20.916 -3.793 1.00 84.12 194 THR A CA 1
ATOM 1506 C C . THR A 1 194 ? -13.240 22.180 -3.534 1.00 84.12 194 THR A C 1
ATOM 1508 O O . THR A 1 194 ? -13.512 22.933 -4.468 1.00 84.12 194 THR A O 1
ATOM 1511 N N . SER A 1 195 ? -13.655 22.429 -2.295 1.00 66.38 195 SER A N 1
ATOM 1512 C CA . SER A 1 195 ? -14.275 23.698 -1.935 1.00 66.38 195 SER A CA 1
ATOM 1513 C C . SER A 1 195 ? -13.182 24.725 -1.643 1.00 66.38 195 SER A C 1
ATOM 1515 O O . SER A 1 195 ? -12.493 24.623 -0.627 1.00 66.38 195 SER A O 1
ATOM 1517 N N . PHE A 1 196 ? -13.035 25.719 -2.521 1.00 51.38 196 PHE A N 1
ATOM 1518 C CA . PHE A 1 196 ? -12.358 26.962 -2.161 1.00 51.38 196 PHE A CA 1
ATOM 1519 C C . PHE A 1 196 ? -13.175 27.626 -1.046 1.00 51.38 196 PHE A C 1
ATOM 1521 O O . PHE A 1 196 ? -14.371 27.862 -1.230 1.00 51.38 196 PHE A O 1
ATOM 1528 N N . ALA A 1 197 ? -12.552 27.844 0.113 1.00 53.78 197 ALA A N 1
ATOM 1529 C CA . ALA A 1 197 ? -13.094 28.740 1.132 1.00 53.78 197 ALA A CA 1
ATOM 1530 C C . ALA A 1 197 ? -13.024 30.194 0.647 1.00 53.78 197 ALA A C 1
ATOM 1532 O O . ALA A 1 197 ? -12.032 30.528 -0.045 1.00 53.78 197 ALA A O 1
#